Protein AF-0000000076612624 (afdb_homodimer)

Structure (mmCIF, N/CA/C/O backbone):
data_AF-0000000076612624-model_v1
#
loop_
_entity.id
_entity.type
_entity.pdbx_description
1 polymer 'VOC domain-containing protein'
#
loop_
_atom_site.group_PDB
_atom_site.id
_atom_site.type_symbol
_atom_site.label_atom_id
_atom_site.label_alt_id
_atom_site.label_comp_id
_atom_site.label_asym_id
_atom_site.label_entity_id
_atom_site.label_seq_id
_atom_site.pdbx_PDB_ins_code
_atom_site.Cartn_x
_atom_site.Cartn_y
_atom_site.Cartn_z
_atom_site.occupancy
_atom_site.B_iso_or_equiv
_atom_site.auth_seq_id
_atom_site.auth_comp_id
_atom_site.auth_asym_id
_atom_site.auth_atom_id
_atom_site.pdbx_PDB_model_num
ATOM 1 N N . MET A 1 1 ? 6.816 7.23 12.359 1 92.31 1 MET A N 1
ATOM 2 C CA . MET A 1 1 ? 5.875 7.27 11.25 1 92.31 1 MET A CA 1
ATOM 3 C C . MET A 1 1 ? 5.328 5.875 10.945 1 92.31 1 MET A C 1
ATOM 5 O O . MET A 1 1 ? 6.078 4.898 10.922 1 92.31 1 MET A O 1
ATOM 9 N N . PHE A 1 2 ? 3.953 5.801 10.781 1 93.12 2 PHE A N 1
ATOM 10 C CA . PHE A 1 2 ? 3.312 4.535 10.445 1 93.12 2 PHE A CA 1
ATOM 11 C C . PHE A 1 2 ? 2.582 4.641 9.109 1 93.12 2 PHE A C 1
ATOM 13 O O . PHE A 1 2 ? 1.95 5.66 8.82 1 93.12 2 PHE A O 1
ATOM 20 N N . VAL A 1 3 ? 2.711 3.58 8.32 1 97.06 3 VAL A N 1
ATOM 21 C CA . VAL A 1 3 ? 2.059 3.559 7.012 1 97.06 3 VAL A CA 1
ATOM 22 C C . VAL A 1 3 ? 0.913 2.549 7.023 1 97.06 3 VAL A C 1
ATOM 24 O O . VAL A 1 3 ? 1.084 1.411 7.469 1 97.06 3 VAL A O 1
ATOM 27 N N . ARG A 1 4 ? -0.26 2.973 6.645 1 96.75 4 ARG A N 1
ATOM 28 C CA . ARG A 1 4 ? -1.389 2.088 6.371 1 96.75 4 ARG A CA 1
ATOM 29 C C . ARG A 1 4 ? -1.812 2.176 4.91 1 96.75 4 ARG A C 1
ATOM 31 O O . ARG A 1 4 ? -1.494 3.148 4.223 1 96.75 4 ARG A O 1
ATOM 38 N N . ILE A 1 5 ? -2.463 1.146 4.473 1 96.38 5 ILE A N 1
ATOM 39 C CA . ILE A 1 5 ? -2.951 1.111 3.096 1 96.38 5 ILE A CA 1
ATOM 40 C C . ILE A 1 5 ? -4.477 1.191 3.086 1 96.38 5 ILE A C 1
ATOM 42 O O . ILE A 1 5 ? -5.148 0.367 3.707 1 96.38 5 ILE A O 1
ATOM 46 N N . LEU A 1 6 ? -4.992 2.156 2.434 1 92.94 6 LEU A N 1
ATOM 47 C CA . LEU A 1 6 ? -6.434 2.34 2.34 1 92.94 6 LEU A CA 1
ATOM 48 C C . LEU A 1 6 ? -6.953 1.884 0.979 1 92.94 6 LEU A C 1
ATOM 50 O O . LEU A 1 6 ? -6.441 2.311 -0.059 1 92.94 6 LEU A O 1
ATOM 54 N N . LEU A 1 7 ? -7.898 1.018 1.033 1 92 7 LEU A N 1
ATOM 55 C CA . LEU A 1 7 ? -8.602 0.56 -0.16 1 92 7 LEU A CA 1
ATOM 56 C C . LEU A 1 7 ? -10.094 0.875 -0.066 1 92 7 LEU A C 1
ATOM 58 O O . LEU A 1 7 ? -10.766 0.454 0.88 1 92 7 LEU A O 1
ATOM 62 N N . PHE A 1 8 ? -10.539 1.572 -1.047 1 87.19 8 PHE A N 1
ATOM 63 C CA . PHE A 1 8 ? -11.977 1.761 -1.174 1 87.19 8 PHE A CA 1
ATOM 64 C C . PHE A 1 8 ? -12.586 0.695 -2.078 1 87.19 8 PHE A C 1
ATOM 66 O O . PHE A 1 8 ? -12 0.327 -3.098 1 87.19 8 PHE A O 1
ATOM 73 N N . THR A 1 9 ? -13.68 0.233 -1.708 1 87.25 9 THR A N 1
ATOM 74 C CA . THR A 1 9 ? -14.359 -0.808 -2.473 1 87.25 9 THR A CA 1
ATOM 75 C C . THR A 1 9 ? -15.875 -0.651 -2.379 1 87.25 9 THR A C 1
ATOM 77 O O . THR A 1 9 ? -16.391 -0.159 -1.372 1 87.25 9 THR A O 1
ATOM 80 N N . PRO A 1 10 ? -16.578 -1.04 -3.412 1 83.5 10 PRO A N 1
ATOM 81 C CA . PRO A 1 10 ? -18.031 -1.025 -3.309 1 83.5 10 PRO A CA 1
ATOM 82 C C . PRO A 1 10 ? -18.578 -2.129 -2.402 1 83.5 10 PRO A C 1
ATOM 84 O O . PRO A 1 10 ? -19.703 -2.043 -1.923 1 83.5 10 PRO A O 1
ATOM 87 N N . ASN A 1 11 ? -17.828 -3.191 -2.193 1 85.31 11 ASN A N 1
ATOM 88 C CA . ASN A 1 11 ? -18.266 -4.332 -1.396 1 85.31 11 ASN A CA 1
ATOM 89 C C . ASN A 1 11 ? -17.172 -4.805 -0.446 1 85.31 11 ASN A C 1
ATOM 91 O O . ASN A 1 11 ? -16.328 -5.609 -0.827 1 85.31 11 ASN A O 1
ATOM 95 N N . VAL A 1 12 ? -17.281 -4.41 0.784 1 90.25 12 VAL A N 1
ATOM 96 C CA . VAL A 1 12 ? -16.234 -4.641 1.773 1 90.25 12 VAL A CA 1
ATOM 97 C C . VAL A 1 12 ? -16.109 -6.137 2.049 1 90.25 12 VAL A C 1
ATOM 99 O O . VAL A 1 12 ? -14.992 -6.668 2.133 1 90.25 12 VAL A O 1
ATOM 102 N N . MET A 1 13 ? -17.188 -6.812 2.107 1 89.12 13 MET A N 1
ATOM 103 C CA . MET A 1 13 ? -17.172 -8.219 2.49 1 89.12 13 MET A CA 1
ATOM 104 C C . MET A 1 13 ? -16.531 -9.07 1.402 1 89.12 13 MET A C 1
ATOM 106 O O . MET A 1 13 ? -15.789 -10.008 1.701 1 89.12 13 MET A O 1
ATOM 110 N N . LYS A 1 14 ? -16.844 -8.789 0.194 1 86.62 14 LYS A N 1
ATOM 111 C CA . LYS A 1 14 ? -16.219 -9.5 -0.909 1 86.62 14 LYS A CA 1
ATOM 112 C C . LYS A 1 14 ? -14.703 -9.289 -0.906 1 86.62 14 LYS A C 1
ATOM 114 O O . LYS A 1 14 ? -13.938 -10.242 -1.062 1 86.62 14 LYS A O 1
ATOM 119 N N . SER A 1 15 ? -14.344 -8.07 -0.763 1 90 15 SER A N 1
ATOM 120 C CA . SER A 1 15 ? -12.922 -7.762 -0.695 1 90 15 SER A CA 1
ATOM 121 C C . SER A 1 15 ? -12.258 -8.453 0.493 1 90 15 SER A C 1
ATOM 123 O O . SER A 1 15 ? -11.148 -8.977 0.376 1 90 15 SER A O 1
ATOM 125 N N . LEU A 1 16 ? -12.977 -8.398 1.569 1 93.69 16 LEU A N 1
ATOM 126 C CA . LEU A 1 16 ? -12.438 -9.047 2.762 1 93.69 16 LEU A CA 1
ATOM 127 C C . LEU A 1 16 ? -12.148 -10.523 2.494 1 93.69 16 LEU A C 1
ATOM 129 O O . LEU A 1 16 ? -11.125 -11.047 2.934 1 93.69 16 LEU A O 1
ATOM 133 N N . GLY A 1 17 ? -13.008 -11.234 1.847 1 93.19 17 GLY A N 1
ATOM 134 C CA . GLY A 1 17 ? -12.797 -12.625 1.491 1 93.19 17 GLY A CA 1
ATOM 135 C C . GLY A 1 17 ? -11.531 -12.844 0.688 1 93.19 17 GLY A C 1
ATOM 136 O O . GLY A 1 17 ? -10.773 -13.781 0.957 1 93.19 17 GLY A O 1
ATOM 137 N N . LEU A 1 18 ? -11.305 -12.008 -0.254 1 94.44 18 LEU A N 1
ATOM 138 C CA . LEU A 1 18 ? -10.086 -12.102 -1.055 1 94.44 18 LEU A CA 1
ATOM 139 C C . LEU A 1 18 ? -8.852 -11.984 -0.175 1 94.44 18 LEU A C 1
ATOM 141 O O . LEU A 1 18 ? -7.934 -12.805 -0.274 1 94.44 18 LEU A O 1
ATOM 145 N N . TYR A 1 19 ? -8.836 -11.07 0.689 1 96.5 19 TYR A N 1
ATOM 146 C CA . TYR A 1 19 ? -7.633 -10.758 1.46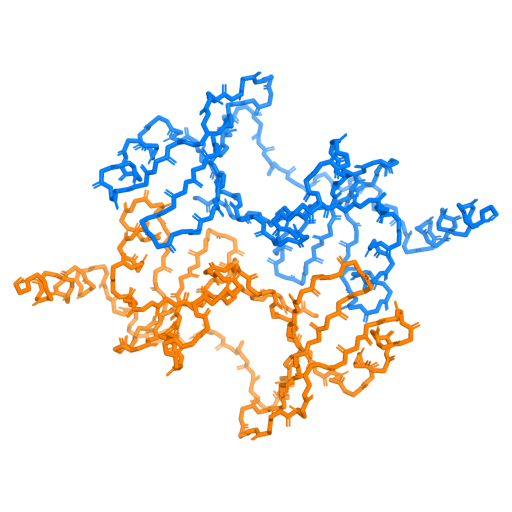 1 96.5 19 TYR A CA 1
ATOM 147 C C . TYR A 1 19 ? -7.438 -11.766 2.59 1 96.5 19 TYR A C 1
ATOM 149 O O . TYR A 1 19 ? -6.305 -12.047 2.988 1 96.5 19 TYR A O 1
ATOM 157 N N . THR A 1 20 ? -8.516 -12.328 3.1 1 95.94 20 THR A N 1
ATOM 158 C CA . THR A 1 20 ? -8.375 -13.266 4.215 1 95.94 20 THR A CA 1
ATOM 159 C C . THR A 1 20 ? -8.336 -14.703 3.709 1 95.94 20 THR A C 1
ATOM 161 O O . THR A 1 20 ? -7.324 -15.391 3.857 1 95.94 20 THR A O 1
ATOM 164 N N . GLU A 1 21 ? -9.312 -15.148 2.973 1 94.75 21 GLU A N 1
ATOM 165 C CA . GLU A 1 21 ? -9.414 -16.547 2.553 1 94.75 21 GLU A CA 1
ATOM 166 C C . GLU A 1 21 ? -8.414 -16.859 1.442 1 94.75 21 GLU A C 1
ATOM 168 O O . GLU A 1 21 ? -7.785 -17.922 1.451 1 94.75 21 GLU A O 1
ATOM 173 N N . ALA A 1 22 ? -8.289 -15.969 0.512 1 95.38 22 ALA A N 1
ATOM 174 C CA . ALA A 1 22 ? -7.422 -16.25 -0.629 1 95.38 22 ALA A CA 1
ATOM 175 C C . ALA A 1 22 ? -5.969 -15.898 -0.319 1 95.38 22 ALA A C 1
ATOM 177 O O . ALA A 1 22 ? -5.059 -16.688 -0.587 1 95.38 22 ALA A O 1
ATOM 178 N N . LEU A 1 23 ? -5.746 -14.781 0.29 1 96.62 23 LEU A N 1
ATOM 179 C CA . LEU A 1 23 ? -4.387 -14.289 0.473 1 96.62 23 LEU A CA 1
ATOM 180 C C . LEU A 1 23 ? -3.877 -14.609 1.874 1 96.62 23 LEU A C 1
ATOM 182 O O . LEU A 1 23 ? -2.678 -14.508 2.143 1 96.62 23 LEU A O 1
ATOM 186 N N . GLY A 1 24 ? -4.75 -14.891 2.773 1 95.62 24 GLY A N 1
ATOM 187 C CA . GLY A 1 24 ? -4.336 -15.43 4.059 1 95.62 24 GLY A CA 1
ATOM 188 C C . GLY A 1 24 ? -4.02 -14.359 5.082 1 95.62 24 GLY A C 1
ATOM 189 O O . GLY A 1 24 ? -3.309 -14.609 6.059 1 95.62 24 GLY A O 1
ATOM 190 N N . LEU A 1 25 ? -4.457 -13.141 4.895 1 96.62 25 LEU A N 1
ATOM 191 C CA . LEU A 1 25 ? -4.262 -12.094 5.891 1 96.62 25 LEU A CA 1
ATOM 192 C C . LEU A 1 25 ? -5.227 -12.273 7.059 1 96.62 25 LEU A C 1
ATOM 194 O O . LEU A 1 25 ? -6.246 -12.953 6.934 1 96.62 25 LEU A O 1
ATOM 198 N N . ARG A 1 26 ? -4.84 -11.641 8.156 1 96.44 26 ARG A N 1
ATOM 199 C CA . ARG A 1 26 ? -5.656 -11.734 9.359 1 96.44 26 ARG A CA 1
ATOM 200 C C . ARG A 1 26 ? -6.562 -10.516 9.508 1 96.44 26 ARG A C 1
ATOM 202 O O . ARG A 1 26 ? -6.094 -9.383 9.469 1 96.44 26 ARG A O 1
ATOM 209 N N . CYS A 1 27 ? -7.84 -10.719 9.688 1 95.81 27 CYS A N 1
ATOM 210 C CA . CYS A 1 27 ? -8.766 -9.625 9.969 1 95.81 27 CYS A CA 1
ATOM 211 C C . CYS A 1 27 ? -8.695 -9.211 11.43 1 95.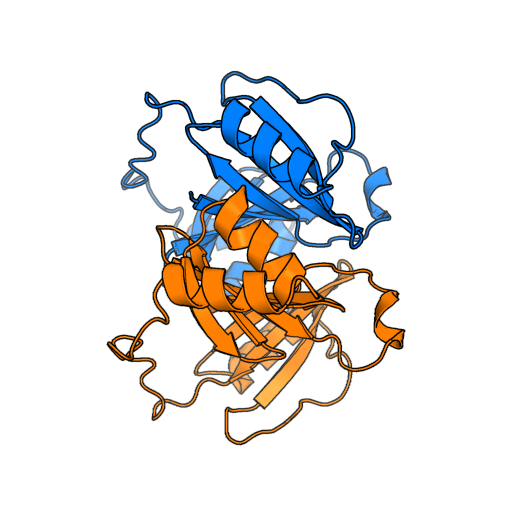81 27 CYS A C 1
ATOM 213 O O . CYS A 1 27 ? -8.898 -10.039 12.32 1 95.81 27 CYS A O 1
ATOM 215 N N . VAL A 1 28 ? -8.469 -7.953 11.703 1 94.44 28 VAL A N 1
ATOM 216 C CA . VAL A 1 28 ? -8.281 -7.52 13.078 1 94.44 28 VAL A CA 1
ATOM 217 C C . VAL A 1 28 ? -9.414 -6.586 13.492 1 94.44 28 VAL A C 1
ATOM 219 O O . VAL A 1 28 ? -9.602 -6.32 14.68 1 94.44 28 VAL A O 1
ATOM 222 N N . ASN A 1 29 ? -10.133 -6.008 12.586 1 92.81 29 ASN A N 1
ATOM 223 C CA . ASN A 1 29 ? -11.305 -5.172 12.805 1 92.81 29 ASN A CA 1
ATOM 224 C C . ASN A 1 29 ? -12.336 -5.348 11.695 1 92.81 29 ASN A C 1
ATOM 226 O O . ASN A 1 29 ? -11.977 -5.523 10.531 1 92.81 29 ASN A O 1
ATOM 230 N N . LEU A 1 30 ? -13.586 -5.375 12.102 1 92.69 30 LEU A N 1
ATOM 231 C CA . LEU A 1 30 ? -14.617 -5.602 11.094 1 92.69 30 LEU A CA 1
ATOM 232 C C . LEU A 1 30 ? -15.922 -4.914 11.492 1 92.69 30 LEU A C 1
ATOM 234 O O . LEU A 1 30 ? -16.344 -5.004 12.641 1 92.69 30 LEU A O 1
ATOM 238 N N . SER A 1 31 ? -16.391 -4.164 10.578 1 88.12 31 SER A N 1
ATOM 239 C CA . SER A 1 31 ? -17.766 -3.652 10.594 1 88.12 31 SER A CA 1
ATOM 240 C C . SER A 1 31 ? -18.422 -3.793 9.227 1 88.12 31 SER A C 1
ATOM 242 O O . SER A 1 31 ? -17.844 -4.379 8.312 1 88.12 31 SER A O 1
ATOM 244 N N . GLU A 1 32 ? -19.641 -3.357 9.086 1 84.12 32 GLU A N 1
ATOM 245 C CA . GLU A 1 32 ? -20.375 -3.502 7.836 1 84.12 32 GLU A CA 1
ATOM 246 C C . GLU A 1 32 ? -19.656 -2.797 6.688 1 84.12 32 GLU A C 1
ATOM 248 O O . GLU A 1 32 ? -19.594 -3.316 5.57 1 84.12 32 GLU A O 1
ATOM 253 N N . ASN A 1 33 ? -19.125 -1.69 6.914 1 87.38 33 ASN A N 1
ATOM 254 C CA . ASN A 1 33 ? -18.594 -0.863 5.84 1 87.38 33 ASN A CA 1
ATOM 255 C C . ASN A 1 33 ? -17.094 -0.609 6.023 1 87.38 33 ASN A C 1
ATOM 257 O O . ASN A 1 33 ? -16.547 0.314 5.426 1 87.38 33 ASN A O 1
ATOM 261 N N . TYR A 1 34 ? -16.516 -1.506 6.824 1 91.25 34 TYR A N 1
ATOM 262 C CA . TYR A 1 34 ? -15.125 -1.269 7.188 1 91.25 34 TYR A CA 1
ATOM 263 C C . TYR A 1 34 ? -14.453 -2.557 7.652 1 91.25 34 TYR A C 1
ATOM 265 O O . TYR A 1 34 ? -15.055 -3.344 8.391 1 91.25 34 TYR A O 1
ATOM 273 N N . ALA A 1 35 ? -13.273 -2.836 7.254 1 95.69 35 ALA A N 1
ATOM 274 C CA . ALA A 1 35 ? -12.461 -3.945 7.746 1 95.69 35 ALA A CA 1
ATOM 275 C C . ALA A 1 35 ? -10.977 -3.576 7.754 1 95.69 35 ALA A C 1
ATOM 277 O O . ALA A 1 35 ? -10.531 -2.758 6.949 1 95.69 35 ALA A O 1
ATOM 278 N N . GLU A 1 36 ? -10.281 -4.125 8.688 1 96.06 36 GLU A N 1
ATOM 279 C CA . GLU A 1 36 ? -8.82 -4.047 8.727 1 96.06 36 GLU A CA 1
ATOM 280 C C . GLU A 1 36 ? -8.195 -5.441 8.703 1 96.06 36 GLU A C 1
ATOM 282 O O . GLU A 1 36 ? -8.555 -6.301 9.508 1 96.06 36 GLU A O 1
ATOM 287 N N . VAL A 1 37 ? -7.277 -5.602 7.785 1 97.25 37 VAL A N 1
ATOM 288 C CA . VAL A 1 37 ? -6.551 -6.863 7.719 1 97.25 37 VAL A CA 1
ATOM 289 C C . VAL A 1 37 ? -5.055 -6.605 7.859 1 97.25 37 VAL A C 1
ATOM 291 O O . VAL A 1 37 ? -4.562 -5.539 7.484 1 97.25 37 VAL A O 1
ATOM 294 N N . GLN A 1 38 ? -4.348 -7.59 8.383 1 97 38 GLN A N 1
ATOM 295 C CA . GLN A 1 38 ? -2.914 -7.457 8.617 1 97 38 GLN A CA 1
ATOM 296 C C . GLN A 1 38 ? -2.154 -8.68 8.117 1 97 38 GLN A C 1
ATOM 298 O O . GLN A 1 38 ? -2.658 -9.805 8.188 1 97 38 GLN A O 1
ATOM 303 N N . ASP A 1 39 ? -0.955 -8.352 7.59 1 96.31 39 ASP A N 1
ATOM 304 C CA . ASP A 1 39 ? -0.076 -9.469 7.262 1 96.31 39 ASP A CA 1
ATOM 305 C C . ASP A 1 39 ? 0.71 -9.93 8.492 1 96.31 39 ASP A C 1
ATOM 307 O O . ASP A 1 39 ? 0.426 -9.5 9.609 1 96.31 39 ASP A O 1
ATOM 311 N N . THR A 1 40 ? 1.657 -10.859 8.305 1 91 40 THR A N 1
ATOM 312 C CA . THR A 1 40 ? 2.432 -11.469 9.383 1 91 40 THR A CA 1
ATOM 313 C C . THR A 1 40 ? 3.289 -10.422 10.086 1 91 40 THR A C 1
ATOM 315 O O . THR A 1 40 ? 3.539 -10.523 11.289 1 91 40 THR A O 1
ATOM 318 N N . ASN A 1 41 ? 3.66 -9.312 9.43 1 89.94 41 ASN A N 1
ATOM 319 C CA . ASN A 1 41 ? 4.551 -8.305 9.984 1 89.94 41 ASN A CA 1
ATOM 320 C C . ASN A 1 41 ? 3.779 -7.082 10.484 1 89.94 41 ASN A C 1
ATOM 322 O O . ASN A 1 41 ? 4.375 -6.07 10.852 1 89.94 41 ASN A O 1
ATOM 326 N N . GLY A 1 42 ? 2.537 -7.102 10.359 1 92.88 42 GLY A N 1
ATOM 327 C CA . GLY A 1 42 ? 1.729 -6.027 10.914 1 92.88 42 GLY A CA 1
ATOM 328 C C . GLY A 1 42 ? 1.364 -4.965 9.891 1 92.88 42 GLY A C 1
ATOM 329 O O . GLY A 1 42 ? 0.783 -3.936 10.242 1 92.88 42 GLY A O 1
ATOM 330 N N . THR A 1 43 ? 1.793 -5.137 8.656 1 95.62 43 THR A N 1
ATOM 331 C CA . THR A 1 43 ? 1.303 -4.242 7.613 1 95.62 43 THR A CA 1
ATOM 332 C C . THR A 1 43 ? -0.222 -4.27 7.555 1 95.62 43 THR A C 1
ATOM 334 O O . THR A 1 43 ? -0.826 -5.34 7.457 1 95.62 43 THR A O 1
ATOM 337 N N . THR A 1 44 ? -0.854 -3.1 7.598 1 97.06 44 THR A N 1
ATOM 338 C CA . THR A 1 44 ? -2.305 -3.018 7.738 1 97.06 44 THR A CA 1
ATOM 339 C C . THR A 1 44 ? -2.941 -2.471 6.461 1 97.06 44 THR A C 1
ATOM 341 O O . THR A 1 44 ? -2.531 -1.424 5.957 1 97.06 44 THR A O 1
ATOM 344 N N . ILE A 1 45 ? -3.889 -3.178 5.992 1 96.94 45 ILE A N 1
ATOM 345 C CA . ILE A 1 45 ? -4.754 -2.736 4.902 1 96.94 45 ILE A CA 1
ATOM 346 C C . ILE A 1 45 ? -6.145 -2.418 5.445 1 96.94 45 ILE A C 1
ATOM 348 O O . ILE A 1 45 ? -6.77 -3.256 6.102 1 96.94 45 ILE A O 1
ATOM 352 N N . ILE A 1 46 ? -6.582 -1.246 5.223 1 94.81 46 ILE A N 1
ATOM 353 C CA . ILE A 1 46 ? -7.934 -0.805 5.551 1 94.81 46 ILE A CA 1
ATOM 354 C C . ILE A 1 46 ? -8.836 -0.944 4.324 1 94.81 46 ILE A C 1
ATOM 356 O O . ILE A 1 46 ? -8.523 -0.417 3.256 1 94.81 46 ILE A O 1
ATOM 360 N N . ILE A 1 47 ? -9.859 -1.655 4.48 1 93.38 47 ILE A N 1
ATOM 361 C CA . ILE A 1 47 ? -10.883 -1.831 3.451 1 93.38 47 ILE A CA 1
ATOM 362 C C . ILE A 1 47 ? -12.141 -1.066 3.838 1 93.38 47 ILE A C 1
ATOM 364 O O . ILE A 1 47 ? -12.781 -1.377 4.848 1 93.38 47 ILE A O 1
ATOM 368 N N . SER A 1 48 ? -12.469 -0.079 3.035 1 90.69 48 SER A N 1
ATOM 369 C CA . SER A 1 48 ? -13.594 0.788 3.375 1 90.69 48 SER A CA 1
ATOM 370 C C . SER A 1 48 ? -14.555 0.924 2.203 1 90.69 48 SER A C 1
ATOM 372 O O . SER A 1 48 ? -14.141 0.934 1.044 1 90.69 48 SER A O 1
ATOM 374 N N . LYS A 1 49 ? -15.797 1.034 2.568 1 86.75 49 LYS A N 1
ATOM 375 C CA . LYS A 1 49 ? -16.797 1.288 1.534 1 86.75 49 LYS A CA 1
ATOM 376 C C . LYS A 1 49 ? -16.578 2.645 0.873 1 86.75 49 LYS A C 1
ATOM 378 O O . LYS A 1 49 ? -16.344 3.643 1.557 1 86.75 49 LYS A O 1
ATOM 383 N N . ALA A 1 50 ? -16.578 2.598 -0.408 1 79.44 50 ALA A N 1
ATOM 384 C CA . ALA A 1 50 ? -16.422 3.842 -1.156 1 79.44 50 ALA A CA 1
ATOM 385 C C . ALA A 1 50 ? -17.578 4.797 -0.896 1 79.44 50 ALA A C 1
ATOM 387 O O . ALA A 1 50 ? -18.734 4.371 -0.812 1 79.44 50 ALA A O 1
ATOM 388 N N . PRO A 1 51 ? -17.344 6.086 -0.388 1 64.62 51 PRO A N 1
ATOM 389 C CA . PRO A 1 51 ? -18.469 6.977 -0.1 1 64.62 51 PRO A CA 1
ATOM 390 C C . PRO A 1 51 ? -19.438 7.109 -1.277 1 64.62 51 PRO A C 1
ATOM 392 O O . PRO A 1 51 ? -20.656 7.16 -1.082 1 64.62 51 PRO A O 1
ATOM 395 N N . SER A 1 52 ? -19.062 7.879 -2.416 1 57.31 52 SER A N 1
ATOM 396 C CA . SER A 1 52 ? -19.953 8.078 -3.553 1 57.31 52 SER A CA 1
ATOM 397 C C . SER A 1 52 ? -19.5 7.266 -4.762 1 57.31 52 SER A C 1
ATOM 399 O O . SER A 1 52 ? -18.328 6.938 -4.891 1 57.31 52 SER A O 1
ATOM 401 N N . LEU A 1 53 ? -20.438 6.582 -5.395 1 47.88 53 LEU A N 1
ATOM 402 C CA . LEU A 1 53 ? -20.203 5.879 -6.652 1 47.88 53 LEU A CA 1
ATOM 403 C C . LEU A 1 53 ? -19.188 6.617 -7.512 1 47.88 53 LEU A C 1
ATOM 405 O O . LEU A 1 53 ? -18.672 6.059 -8.484 1 47.88 53 LEU A O 1
ATOM 409 N N . ALA A 1 54 ? -19.047 7.754 -7.254 1 44.44 54 ALA A N 1
ATOM 410 C CA . ALA A 1 54 ? -18.203 8.539 -8.156 1 44.44 54 ALA A CA 1
ATOM 411 C C . ALA A 1 54 ? -16.75 8.055 -8.125 1 44.44 54 ALA A C 1
ATOM 413 O O . ALA A 1 54 ? -16 8.266 -9.078 1 44.44 54 ALA A O 1
ATOM 414 N N . TYR A 1 55 ? -16.297 7.699 -7.109 1 46.69 55 TYR A N 1
ATOM 415 C CA . TYR A 1 55 ? -14.867 7.422 -7.027 1 46.69 55 TYR A CA 1
ATOM 416 C C . TYR A 1 55 ? -14.492 6.227 -7.895 1 46.69 55 TYR A C 1
ATOM 418 O O . TYR A 1 55 ? -13.375 5.715 -7.809 1 46.69 55 TYR A O 1
ATOM 426 N N . THR A 1 56 ? -15.461 5.789 -8.555 1 43.09 56 THR A N 1
ATOM 427 C CA . THR A 1 56 ? -15.109 4.652 -9.398 1 43.09 56 THR A CA 1
ATOM 428 C C . THR A 1 56 ? -13.922 4.996 -10.297 1 43.09 56 THR A C 1
ATOM 430 O O . THR A 1 56 ? -13.383 4.121 -10.984 1 43.09 56 THR A O 1
ATOM 433 N N . TYR A 1 57 ? -13.766 6.355 -10.383 1 39.78 57 TYR A N 1
ATOM 434 C CA . TYR A 1 57 ? -12.898 6.578 -11.539 1 39.78 57 TYR A CA 1
ATOM 435 C C . TYR A 1 57 ? -11.461 6.195 -11.219 1 39.78 57 TYR A C 1
ATOM 437 O O . TYR A 1 57 ? -10.719 5.746 -12.102 1 39.78 57 TYR A O 1
ATOM 445 N N . THR A 1 58 ? -10.898 6.988 -10.219 1 45.94 58 THR A N 1
ATOM 446 C CA . THR A 1 58 ? -9.461 6.75 -10.188 1 45.94 58 THR A CA 1
ATOM 447 C C . THR A 1 58 ? -9.164 5.297 -9.828 1 45.94 58 THR A C 1
ATOM 449 O O . THR A 1 58 ? -8 4.918 -9.664 1 45.94 58 THR A O 1
ATOM 452 N N . GLY A 1 59 ? -10.188 4.57 -10.141 1 52.88 59 GLY A N 1
ATOM 453 C CA . GLY A 1 59 ? -10.102 3.141 -9.891 1 52.88 59 GLY A CA 1
ATOM 454 C C . GLY A 1 59 ? -9.875 2.803 -8.43 1 52.88 59 GLY A C 1
ATOM 455 O O . GLY A 1 59 ? -9.969 3.676 -7.566 1 52.88 59 GLY A O 1
ATOM 456 N N . PHE A 1 60 ? -9.906 1.723 -7.918 1 64.25 60 PHE A N 1
ATOM 457 C CA . PHE A 1 60 ? -9.766 0.976 -6.676 1 64.25 60 PHE A CA 1
ATOM 458 C C . PHE A 1 60 ? -8.289 0.822 -6.301 1 64.25 60 PHE A C 1
ATOM 460 O O . PHE A 1 60 ? -7.906 -0.164 -5.668 1 64.25 60 PHE A O 1
ATOM 467 N N . ASN A 1 61 ? -7.613 2.135 -6.57 1 78.25 61 ASN A N 1
ATOM 468 C CA . ASN A 1 61 ? -6.188 2.006 -6.281 1 78.25 61 ASN A CA 1
ATOM 469 C C . ASN A 1 61 ? -5.895 2.219 -4.797 1 78.25 61 ASN A C 1
ATOM 471 O O . ASN A 1 61 ? -6.57 3.01 -4.137 1 78.25 61 ASN A O 1
ATOM 475 N N . PRO A 1 62 ? -4.859 1.605 -4.32 1 92.12 62 PRO A N 1
ATOM 476 C CA . PRO A 1 62 ? -4.492 1.786 -2.916 1 92.12 62 PRO A CA 1
ATOM 477 C C . PRO A 1 62 ? -4.004 3.199 -2.609 1 92.12 62 PRO A C 1
ATOM 479 O O . PRO A 1 62 ? -3.312 3.811 -3.43 1 92.12 62 PRO A O 1
ATOM 482 N N . ILE A 1 63 ? -4.422 3.732 -1.53 1 91.44 63 ILE A N 1
ATOM 483 C CA . ILE A 1 63 ? -3.924 5.004 -1.018 1 91.44 63 ILE A CA 1
ATOM 484 C C . ILE A 1 63 ? -3.025 4.758 0.193 1 91.44 63 ILE A C 1
ATOM 486 O O . ILE A 1 63 ? -3.432 4.094 1.15 1 91.44 63 ILE A O 1
ATOM 490 N N . LEU A 1 64 ? -1.785 5.227 0.108 1 95.94 64 LEU A N 1
ATOM 491 C CA . LEU A 1 64 ? -0.914 5.148 1.275 1 95.94 64 LEU A CA 1
ATOM 492 C C . LEU A 1 64 ? -1.259 6.242 2.285 1 95.94 64 LEU A C 1
ATOM 494 O O . LEU A 1 64 ? -1.337 7.418 1.929 1 95.94 64 LEU A O 1
ATOM 498 N N . MET A 1 65 ? -1.543 5.812 3.447 1 96.12 65 MET A N 1
ATOM 499 C CA . MET A 1 65 ? -1.834 6.742 4.531 1 96.12 65 MET A CA 1
ATOM 500 C C . MET A 1 65 ? -0.688 6.785 5.539 1 96.12 65 MET A C 1
ATOM 502 O O . MET A 1 65 ? -0.379 5.777 6.176 1 96.12 65 MET A O 1
ATOM 506 N N . PHE A 1 66 ? -0.074 7.922 5.668 1 97.38 66 PHE A N 1
ATOM 507 C CA . PHE A 1 66 ? 1.009 8.125 6.625 1 97.38 66 PHE A CA 1
ATOM 508 C C . PHE A 1 66 ? 0.489 8.773 7.902 1 97.38 66 PHE A C 1
ATOM 510 O O . PHE A 1 66 ? -0.089 9.859 7.859 1 97.38 66 PHE A O 1
ATOM 517 N N . GLN A 1 67 ? 0.698 8.078 8.977 1 96.06 67 GLN A N 1
ATOM 518 C CA . GLN A 1 67 ? 0.219 8.562 10.273 1 96.06 67 GLN A CA 1
ATOM 519 C C . GLN A 1 67 ? 1.348 9.195 11.07 1 96.06 67 GLN A C 1
ATOM 521 O O . GLN A 1 67 ? 2.389 8.578 11.297 1 96.06 67 GLN A O 1
ATOM 526 N N . SER A 1 68 ? 1.045 10.422 11.531 1 94.44 68 SER A N 1
ATOM 527 C CA . SER A 1 68 ? 2.125 11.148 12.188 1 94.44 68 SER A CA 1
ATOM 528 C C . SER A 1 68 ? 1.631 11.852 13.453 1 94.44 68 SER A C 1
ATOM 530 O O . SER A 1 68 ? 0.534 12.414 13.469 1 94.44 68 SER A O 1
ATOM 532 N N . LYS A 1 69 ? 2.488 11.891 14.477 1 93.31 69 LYS A N 1
ATOM 533 C CA . LYS A 1 69 ? 2.246 12.695 15.672 1 93.31 69 LYS A CA 1
ATOM 534 C C . LYS A 1 69 ? 2.605 14.156 15.422 1 93.31 69 LYS A C 1
ATOM 536 O O . LYS A 1 69 ? 2.203 15.039 16.188 1 93.31 69 LYS A O 1
ATOM 541 N N . ASN A 1 70 ? 3.404 14.469 14.422 1 93.88 70 ASN A N 1
ATOM 542 C CA . ASN A 1 70 ? 3.844 15.797 14.031 1 93.88 70 ASN A CA 1
ATOM 543 C C . ASN A 1 70 ? 3.23 16.219 12.695 1 93.88 70 ASN A C 1
ATOM 545 O O . ASN A 1 70 ? 3.941 16.672 11.797 1 93.88 70 ASN A O 1
ATOM 549 N N . PHE A 1 71 ? 1.935 16.188 12.68 1 94.81 71 PHE A N 1
ATOM 550 C CA . PHE A 1 71 ? 1.144 16.359 11.469 1 94.81 71 PHE A CA 1
ATOM 551 C C . PHE A 1 71 ? 1.515 17.641 10.742 1 94.81 71 PHE A C 1
ATOM 553 O O . PHE A 1 71 ? 1.871 17.625 9.562 1 94.81 71 PHE A O 1
ATOM 560 N N . GLU A 1 72 ? 1.502 18.781 11.422 1 95 72 GLU A N 1
ATOM 561 C CA . GLU A 1 72 ? 1.726 20.078 10.797 1 95 72 GLU A CA 1
ATOM 562 C C . GLU A 1 72 ? 3.135 20.172 10.219 1 95 72 GLU A C 1
ATOM 564 O O . GLU A 1 72 ? 3.322 20.672 9.102 1 95 72 GLU A O 1
ATOM 569 N N . GLU A 1 73 ? 4.07 19.75 10.93 1 97 73 GLU A N 1
ATOM 570 C CA . GLU A 1 73 ? 5.457 19.781 10.484 1 97 73 GLU A CA 1
ATOM 571 C C . GLU A 1 73 ? 5.668 18.906 9.25 1 97 73 GLU A C 1
ATOM 573 O O . GLU A 1 73 ? 6.344 19.312 8.305 1 97 73 GLU A O 1
ATOM 578 N N . VAL A 1 74 ? 5.125 17.719 9.305 1 97.19 74 VAL A N 1
ATOM 579 C CA . VAL A 1 74 ? 5.281 16.797 8.18 1 97.19 74 VAL A CA 1
ATOM 580 C C . VAL A 1 74 ? 4.574 17.359 6.949 1 97.19 74 VAL A C 1
ATOM 582 O O . VAL A 1 74 ? 5.098 17.281 5.836 1 97.19 74 VAL A O 1
ATOM 585 N N . LEU A 1 75 ? 3.383 17.875 7.145 1 96.38 75 LEU A N 1
ATOM 586 C CA . LEU A 1 75 ? 2.645 18.484 6.043 1 96.38 75 LEU A CA 1
ATOM 587 C C . LEU A 1 75 ? 3.469 19.578 5.371 1 96.38 75 LEU A C 1
ATOM 589 O O . LEU A 1 75 ? 3.551 19.625 4.141 1 96.38 75 LEU A O 1
ATOM 593 N N . ASP A 1 76 ? 4.094 20.391 6.191 1 97.19 76 ASP A N 1
ATOM 594 C CA . ASP A 1 76 ? 4.953 21.453 5.672 1 97.19 76 ASP A CA 1
ATOM 595 C C . ASP A 1 76 ? 6.109 20.875 4.855 1 97.19 76 ASP A C 1
ATOM 597 O O . ASP A 1 76 ? 6.406 21.359 3.764 1 97.19 76 ASP A O 1
ATOM 601 N N . ARG A 1 77 ? 6.746 19.875 5.355 1 97.25 77 ARG A N 1
ATOM 602 C CA . ARG A 1 77 ? 7.883 19.25 4.68 1 97.25 77 ARG A CA 1
ATOM 603 C C . ARG A 1 77 ? 7.465 18.641 3.348 1 97.25 77 ARG A C 1
ATOM 605 O O . ARG A 1 77 ? 8.156 18.797 2.342 1 97.25 77 ARG A O 1
ATOM 612 N N . VAL A 1 78 ? 6.34 17.938 3.373 1 96.69 78 VAL A N 1
ATOM 613 C CA . VAL A 1 78 ? 5.91 17.266 2.146 1 96.69 78 VAL A CA 1
ATOM 614 C C . VAL A 1 78 ? 5.547 18.312 1.092 1 96.69 78 VAL A C 1
ATOM 616 O O . VAL A 1 78 ? 5.773 18.094 -0.102 1 96.69 78 VAL A O 1
ATOM 619 N N . GLN A 1 79 ? 4.969 19.359 1.51 1 96.38 79 GLN A N 1
ATOM 620 C CA . GLN A 1 79 ? 4.621 20.422 0.571 1 96.38 79 GLN A CA 1
ATOM 621 C C . GLN A 1 79 ? 5.875 21.094 0.005 1 96.38 79 GLN A C 1
ATOM 623 O O . GLN A 1 79 ? 5.898 21.484 -1.162 1 96.38 79 GLN A O 1
ATOM 628 N N . LYS A 1 80 ? 6.926 21.25 0.791 1 95.88 80 LYS A N 1
ATOM 629 C CA . LYS A 1 80 ? 8.203 21.781 0.322 1 95.88 80 LYS A CA 1
ATOM 630 C C . LYS A 1 80 ? 8.82 20.875 -0.731 1 95.88 80 LYS A C 1
ATOM 632 O O . LYS A 1 80 ? 9.586 21.328 -1.585 1 95.88 80 LYS A O 1
ATOM 637 N N . TYR A 1 81 ? 8.43 19.562 -0.671 1 93.62 81 TYR A N 1
ATOM 638 C CA . TYR A 1 81 ? 8.906 18.609 -1.663 1 93.62 81 TYR A CA 1
ATOM 639 C C . TYR A 1 81 ? 8.016 18.609 -2.9 1 93.62 81 TYR A C 1
ATOM 641 O O . TYR A 1 81 ? 8.164 17.75 -3.781 1 93.62 81 TYR A O 1
ATOM 649 N N . GLY A 1 82 ? 7.055 19.5 -2.914 1 94.56 82 GLY A N 1
ATOM 650 C CA . GLY A 1 82 ? 6.277 19.719 -4.125 1 94.56 82 GLY A CA 1
ATOM 651 C C . GLY A 1 82 ? 4.926 19.031 -4.098 1 94.56 82 GLY A C 1
ATOM 652 O O . GLY A 1 82 ? 4.199 19.031 -5.094 1 94.56 82 GLY A O 1
ATOM 653 N N . CYS A 1 83 ? 4.562 18.453 -3.021 1 94.94 83 CYS A N 1
ATOM 654 C CA . CYS A 1 83 ? 3.248 17.828 -2.914 1 94.94 83 CYS A CA 1
ATOM 655 C C . CYS A 1 83 ? 2.166 18.875 -2.682 1 94.94 83 CYS A C 1
ATOM 657 O O . CYS A 1 83 ? 2.389 19.859 -1.97 1 94.94 83 CYS A O 1
ATOM 659 N N . GLN A 1 84 ? 1.02 18.625 -3.285 1 95 84 GLN A N 1
ATOM 660 C CA . GLN A 1 84 ? -0.084 19.562 -3.168 1 95 84 GLN A CA 1
ATOM 661 C C . GLN A 1 84 ? -1.284 18.938 -2.473 1 95 84 GLN A C 1
ATOM 663 O O . GLN A 1 84 ? -1.637 17.781 -2.758 1 95 84 GLN A O 1
ATOM 668 N N . THR A 1 85 ? -1.887 19.641 -1.586 1 93.12 85 THR A N 1
ATOM 669 C CA . THR A 1 85 ? -3.105 19.172 -0.939 1 93.12 85 THR A CA 1
ATOM 670 C C . THR A 1 85 ? -4.258 19.109 -1.936 1 93.12 85 THR A C 1
ATOM 672 O O . THR A 1 85 ? -4.41 20 -2.771 1 93.12 85 THR A O 1
ATOM 675 N N . GLU A 1 86 ? -4.898 17.969 -1.864 1 89.81 86 GLU A N 1
ATOM 676 C CA . GLU A 1 86 ? -6.09 17.812 -2.693 1 89.81 86 GLU A CA 1
ATOM 677 C C . GLU A 1 86 ? -7.355 18.156 -1.913 1 89.81 86 GLU A C 1
ATOM 679 O O . GLU A 1 86 ? -8.039 17.25 -1.403 1 89.81 86 GLU A O 1
ATOM 684 N N . GLY A 1 87 ? -7.691 19.406 -1.758 1 82.38 87 GLY A N 1
ATOM 685 C CA . GLY A 1 87 ? -8.82 19.859 -0.965 1 82.38 87 GLY A CA 1
ATOM 686 C C . GLY A 1 87 ? -8.453 20.172 0.476 1 82.38 87 GLY A C 1
ATOM 687 O O . GLY A 1 87 ? -7.301 20 0.877 1 82.38 87 GLY A O 1
ATOM 688 N N . PRO A 1 88 ? -9.453 20.609 1.215 1 81.69 88 PRO A N 1
ATOM 689 C CA . PRO A 1 88 ? -9.195 20.938 2.617 1 81.69 88 PRO A CA 1
ATOM 690 C C . PRO A 1 88 ? -8.969 19.703 3.482 1 81.69 88 PRO A C 1
ATOM 692 O O . PRO A 1 88 ? -9.477 18.625 3.158 1 81.69 88 PRO A O 1
ATOM 695 N N . SER A 1 89 ? -8.141 19.906 4.484 1 84 89 SER A N 1
ATOM 696 C CA . SER A 1 89 ? -8 18.844 5.473 1 84 89 SER A CA 1
ATOM 697 C C . SER A 1 89 ? -9.32 18.578 6.184 1 84 89 SER A C 1
ATOM 699 O O . SER A 1 89 ? -10.078 19.5 6.48 1 84 89 SER A O 1
ATOM 701 N N . VAL A 1 90 ? -9.539 17.344 6.414 1 81.44 90 VAL A N 1
ATOM 702 C CA . VAL A 1 90 ? -10.727 16.938 7.16 1 81.44 90 VAL A CA 1
ATOM 703 C C . VAL A 1 90 ? -10.375 16.75 8.633 1 81.44 90 VAL A C 1
ATOM 705 O O . VAL A 1 90 ? -9.43 16.031 8.977 1 81.44 90 VAL A O 1
ATOM 708 N N . GLU A 1 91 ? -11.102 17.469 9.461 1 85.12 91 GLU A N 1
ATOM 709 C CA . GLU A 1 91 ? -10.852 17.375 10.891 1 85.12 91 GLU A CA 1
ATOM 710 C C . GLU A 1 91 ? -11.914 16.516 11.578 1 85.12 91 GLU A C 1
ATOM 712 O O . GLU A 1 91 ? -13.102 16.625 11.266 1 85.12 91 GLU A O 1
ATOM 717 N N . SER A 1 92 ? -11.367 15.555 12.312 1 79.56 92 SER A N 1
ATOM 718 C CA . SER A 1 92 ? -12.25 14.734 13.141 1 79.56 92 SER A CA 1
ATOM 719 C C . SER A 1 92 ? -11.664 14.531 14.531 1 79.56 92 SER A C 1
ATOM 721 O O . SER A 1 92 ? -10.547 14.969 14.812 1 79.56 92 SER A O 1
ATOM 723 N N . ASP A 1 93 ? -12.453 13.891 15.359 1 81.12 93 ASP A N 1
ATOM 724 C CA . ASP A 1 93 ? -11.977 13.578 16.703 1 81.12 93 ASP A CA 1
ATOM 725 C C . ASP A 1 93 ? -10.758 12.656 16.641 1 81.12 93 ASP A C 1
ATOM 727 O O . ASP A 1 93 ? -9.906 12.688 17.547 1 81.12 93 ASP A O 1
ATOM 731 N N . ALA A 1 94 ? -10.703 11.93 15.625 1 79.56 94 ALA A N 1
ATOM 732 C CA . ALA A 1 94 ? -9.609 10.977 15.477 1 79.56 94 ALA A CA 1
ATOM 733 C C . ALA A 1 94 ? -8.352 11.664 14.945 1 79.56 94 ALA A C 1
ATOM 735 O O . ALA A 1 94 ? -7.277 11.062 14.898 1 79.56 94 ALA A O 1
ATOM 736 N N . GLY A 1 95 ? -8.516 12.984 14.656 1 89 95 GLY A N 1
ATOM 737 C CA . GLY A 1 95 ? -7.379 13.727 14.141 1 89 95 GLY A CA 1
ATOM 738 C C . GLY A 1 95 ? -7.605 14.289 12.75 1 89 95 GLY A C 1
ATOM 739 O O . GLY A 1 95 ? -8.594 13.953 12.094 1 89 95 GLY A O 1
ATOM 740 N N . LYS A 1 96 ? -6.742 15.07 12.266 1 92.69 96 LYS A N 1
ATOM 741 C CA . LYS A 1 96 ? -6.801 15.695 10.953 1 92.69 96 LYS A CA 1
ATOM 742 C C . LYS A 1 96 ? -6.336 14.734 9.859 1 92.69 96 LYS A C 1
ATOM 744 O O . LYS A 1 96 ? -5.445 13.906 10.094 1 92.69 96 LYS A O 1
ATOM 749 N N . VAL A 1 97 ? -6.938 14.844 8.727 1 91.25 97 VAL A N 1
ATOM 750 C CA . VAL A 1 97 ? -6.496 14.102 7.551 1 91.25 97 VAL A CA 1
ATOM 751 C C . VAL A 1 97 ? -6.371 15.055 6.359 1 91.25 97 VAL A C 1
ATOM 753 O O . VAL A 1 97 ? -7.262 15.867 6.109 1 91.25 97 VAL A O 1
ATOM 756 N N . SER A 1 98 ? -5.277 14.992 5.695 1 93.75 98 SER A N 1
ATOM 757 C CA . SER A 1 98 ? -5.074 15.711 4.445 1 93.75 98 SER A CA 1
ATOM 758 C C . SER A 1 98 ? -4.746 14.758 3.305 1 93.75 98 SER A C 1
ATOM 760 O O . SER A 1 98 ? -3.906 13.859 3.457 1 93.75 98 SER A O 1
ATOM 762 N N . TYR A 1 99 ? -5.418 14.906 2.25 1 92.25 99 TYR A N 1
ATOM 763 C CA . TYR A 1 99 ? -5.078 14.18 1.029 1 92.25 99 TYR A CA 1
ATOM 764 C C . TYR A 1 99 ? -4.184 15.023 0.128 1 92.25 99 TYR A C 1
ATOM 766 O O . TYR A 1 99 ? -4.453 16.203 -0.09 1 92.25 99 TYR A O 1
ATOM 774 N N . LEU A 1 100 ? -3.094 14.375 -0.321 1 93 100 LEU A N 1
ATOM 775 C CA . LEU A 1 100 ? -2.096 15.094 -1.104 1 93 100 LEU A CA 1
ATOM 776 C C . LEU A 1 100 ? -1.775 14.344 -2.395 1 93 100 LEU A C 1
ATOM 778 O O . LEU A 1 100 ? -2.045 13.148 -2.508 1 93 100 LEU A O 1
ATOM 782 N N . LYS A 1 101 ? -1.234 15.055 -3.273 1 91.31 101 LYS A N 1
ATOM 783 C CA . LYS A 1 101 ? -0.709 14.516 -4.523 1 91.31 101 LYS A CA 1
ATOM 784 C C . LYS A 1 101 ? 0.757 14.898 -4.715 1 91.31 101 LYS A C 1
ATOM 786 O O . LYS A 1 101 ? 1.132 16.062 -4.535 1 91.31 101 LYS A O 1
ATOM 791 N N . SER A 1 102 ? 1.587 13.93 -4.98 1 90.06 102 SER A N 1
ATOM 792 C CA . SER A 1 102 ? 3 14.18 -5.242 1 90.06 102 SER A CA 1
ATOM 793 C C . SER A 1 102 ? 3.207 14.797 -6.621 1 90.06 102 SER A C 1
ATOM 795 O O . SER A 1 102 ? 2.295 14.797 -7.453 1 90.06 102 SER A O 1
ATOM 797 N N . PRO A 1 103 ? 4.395 15.328 -6.867 1 86.81 103 PRO A N 1
ATOM 798 C CA . PRO A 1 103 ? 4.688 15.883 -8.195 1 86.81 103 PRO A CA 1
ATOM 799 C C . PRO A 1 103 ? 4.559 14.844 -9.305 1 86.81 103 PRO A C 1
ATOM 801 O O . PRO A 1 103 ? 4.258 15.195 -10.453 1 86.81 103 PRO A O 1
ATOM 804 N N . GLU A 1 104 ? 4.699 13.602 -8.953 1 81.5 104 GLU A N 1
ATOM 805 C CA . GLU A 1 104 ? 4.621 12.523 -9.93 1 81.5 104 GLU A CA 1
ATOM 806 C C . GLU A 1 104 ? 3.186 12.023 -10.094 1 81.5 104 GLU A C 1
ATOM 808 O O . GLU A 1 104 ? 2.91 11.164 -10.93 1 81.5 104 GLU A O 1
ATOM 813 N N . GLY A 1 105 ? 2.354 12.484 -9.297 1 83.25 105 GLY A N 1
ATOM 814 C CA . GLY A 1 105 ? 0.946 12.172 -9.5 1 83.25 105 GLY A CA 1
ATOM 815 C C . GLY A 1 105 ? 0.427 11.125 -8.531 1 83.25 105 GLY A C 1
ATOM 816 O O . GLY A 1 105 ? -0.717 10.68 -8.648 1 83.25 105 GLY A O 1
ATOM 817 N N . LEU A 1 106 ? 1.207 10.758 -7.582 1 85.75 106 LEU 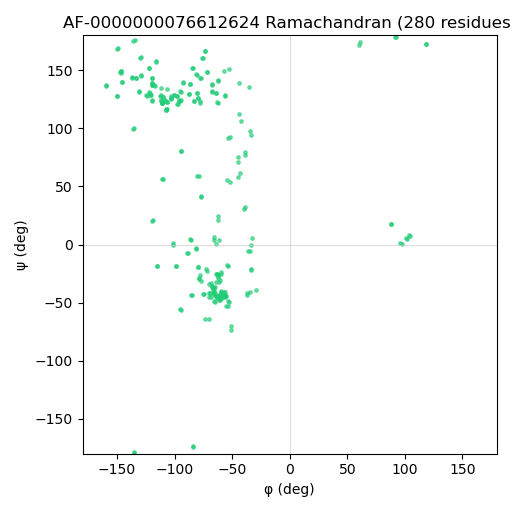A N 1
ATOM 818 C CA . LEU A 1 106 ? 0.77 9.773 -6.594 1 85.75 106 LEU A CA 1
ATOM 819 C C . LEU A 1 106 ? -0.038 10.445 -5.488 1 85.75 106 LEU A C 1
ATOM 821 O O . LEU A 1 106 ? 0.426 11.406 -4.867 1 85.75 106 LEU A O 1
ATOM 825 N N . SER A 1 107 ? -1.25 9.93 -5.34 1 89.06 107 SER A N 1
ATOM 826 C CA . SER A 1 107 ? -2.07 10.422 -4.234 1 89.06 107 SER A CA 1
ATOM 827 C C . SER A 1 107 ? -1.788 9.641 -2.955 1 89.06 107 SER A C 1
ATOM 829 O O . SER A 1 107 ? -1.641 8.414 -2.986 1 89.06 107 SER A O 1
ATOM 831 N N . PHE A 1 108 ? -1.712 10.383 -1.88 1 93 108 PHE A N 1
ATOM 832 C CA . PHE A 1 108 ? -1.544 9.766 -0.57 1 93 108 PHE A CA 1
ATOM 833 C C . PHE A 1 108 ? -2.207 10.609 0.514 1 93 108 PHE A C 1
ATOM 835 O O . PHE A 1 108 ? -2.67 11.719 0.249 1 93 108 PHE A O 1
ATOM 842 N N . ALA A 1 109 ? -2.32 10.055 1.695 1 94.56 109 ALA A N 1
ATOM 843 C CA . ALA A 1 109 ? -2.961 10.742 2.814 1 94.56 109 ALA A CA 1
ATOM 844 C C . ALA A 1 109 ? -1.99 10.914 3.98 1 94.56 109 ALA A C 1
ATOM 846 O O . ALA A 1 109 ? -1.131 10.055 4.211 1 94.56 109 ALA A O 1
ATOM 847 N N . LEU A 1 110 ? -2.104 12.031 4.648 1 96.5 110 LEU A N 1
ATOM 848 C CA . LEU A 1 110 ? -1.458 12.266 5.934 1 96.5 110 LEU A CA 1
ATOM 849 C C . LEU A 1 110 ? -2.492 12.359 7.051 1 96.5 110 LEU A C 1
ATOM 851 O O . LEU A 1 110 ? -3.455 13.125 6.949 1 96.5 110 LEU A O 1
ATOM 855 N N . LYS A 1 111 ? -2.326 11.547 8.039 1 95.75 111 LYS A N 1
ATOM 856 C CA . LYS A 1 111 ? -3.266 11.523 9.156 1 95.75 111 LYS A CA 1
ATOM 857 C C . LYS A 1 111 ? -2.564 11.852 10.477 1 95.75 111 LYS A C 1
ATOM 859 O O . LYS A 1 111 ? -1.497 11.312 10.766 1 95.75 111 LYS A O 1
ATOM 864 N N . GLU A 1 112 ? -3.271 12.68 11.258 1 95.75 112 GLU A N 1
ATOM 865 C CA . GLU A 1 112 ? -2.777 13.031 12.586 1 95.75 112 GLU A CA 1
ATOM 866 C C . GLU A 1 112 ? -3.09 11.938 13.594 1 95.75 112 GLU A C 1
ATOM 868 O O . GLU A 1 112 ? -4.195 11.391 13.609 1 95.75 112 GLU A O 1
ATOM 873 N N . VAL A 1 113 ? -2.072 11.539 14.328 1 90.81 113 VAL A N 1
ATOM 874 C CA . VAL A 1 113 ? -2.283 10.656 15.469 1 90.81 113 VAL A CA 1
ATOM 875 C C . VAL A 1 113 ? -2.01 11.406 16.766 1 90.81 113 VAL A C 1
ATOM 877 O O . VAL A 1 113 ? -0.951 12.016 16.922 1 90.81 113 VAL A O 1
ATOM 880 N N . LYS A 1 114 ? -3.047 11.453 17.656 1 80.31 114 LYS A N 1
ATOM 881 C CA . LYS A 1 114 ? -2.93 12.18 18.906 1 80.31 114 LYS A CA 1
ATOM 882 C C . LYS A 1 114 ? -2.344 11.297 20 1 80.31 114 LYS A C 1
ATOM 884 O O . LYS A 1 114 ? -2.484 10.07 19.969 1 80.31 114 LYS A O 1
ATOM 889 N N . GLU A 1 115 ? -1.291 11.734 20.75 1 66.38 115 GLU A N 1
ATOM 890 C CA . GLU A 1 115 ? -0.625 11.055 21.859 1 66.38 115 GLU A CA 1
ATOM 891 C C . GLU A 1 115 ? -1.625 10.281 22.719 1 66.38 115 GLU A C 1
ATOM 893 O O . GLU A 1 115 ? -1.31 9.203 23.234 1 66.38 115 GLU A O 1
ATOM 898 N N . THR A 1 116 ? -2.742 10.797 23 1 55.28 116 THR A N 1
ATOM 899 C CA . THR A 1 116 ? -3.602 10.039 23.891 1 55.28 116 THR A CA 1
ATOM 900 C C . THR A 1 116 ? -3.988 8.703 23.281 1 55.28 116 THR A C 1
ATOM 902 O O . THR A 1 116 ? -4.469 7.805 23.984 1 55.28 116 THR A O 1
ATOM 905 N N . GLU A 1 117 ? -4.051 8.617 22.094 1 48.41 117 GLU A N 1
ATOM 906 C CA . GLU A 1 117 ? -4.438 7.383 21.422 1 48.41 117 GLU A CA 1
ATOM 907 C C . GLU A 1 117 ? -3.26 6.414 21.328 1 48.41 117 GLU A C 1
ATOM 909 O O . GLU A 1 117 ? -2.307 6.66 20.594 1 48.41 117 GLU A O 1
ATOM 914 N N . ASN A 1 118 ? -2.736 6.055 22.406 1 42.12 118 ASN A N 1
ATOM 915 C CA . ASN A 1 118 ? -1.805 4.934 22.422 1 42.12 118 ASN A CA 1
ATOM 916 C C . ASN A 1 118 ? -2.258 3.82 21.484 1 42.12 118 ASN A C 1
ATOM 918 O O . ASN A 1 118 ? -3.344 3.262 21.656 1 42.12 118 ASN A O 1
ATOM 922 N N . HIS A 1 119 ? -2.092 3.875 20.359 1 42.28 119 HIS A N 1
ATOM 923 C CA . HIS A 1 119 ? -2.338 2.688 19.547 1 42.28 119 HIS A CA 1
ATOM 924 C C . HIS A 1 119 ? -1.858 1.426 20.25 1 42.28 119 HIS A C 1
ATOM 926 O O . HIS A 1 119 ? -0.706 1.019 20.094 1 42.28 119 HIS A O 1
ATOM 932 N N . SER A 1 120 ? -1.863 1.348 21.516 1 36.19 120 SER A N 1
ATOM 933 C CA . SER A 1 120 ? -1.705 -0.005 22.047 1 36.19 120 SER A CA 1
ATOM 934 C C . SER A 1 120 ? -2.586 -0.997 21.297 1 36.19 120 SER A C 1
ATOM 936 O O . SER A 1 120 ? -3.812 -0.964 21.422 1 36.19 120 SER A O 1
ATOM 938 N N . SER A 1 121 ? -2.426 -1.096 20.062 1 39.12 121 SER A N 1
ATOM 939 C CA . SER A 1 121 ? -3.082 -2.197 19.359 1 39.12 121 SER A CA 1
ATOM 940 C C . SER A 1 121 ? -3.094 -3.463 20.219 1 39.12 121 SER A C 1
ATOM 942 O O . SER A 1 121 ? -3.35 -4.555 19.703 1 39.12 121 SER A O 1
ATOM 944 N N . THR A 1 122 ? -2.449 -3.467 21.391 1 35.34 122 THR A N 1
ATOM 945 C CA . THR A 1 122 ? -2.635 -4.766 22.031 1 35.34 122 THR A CA 1
ATOM 946 C C . THR A 1 122 ? -4.113 -5.02 22.312 1 35.34 122 THR A C 1
ATOM 948 O O . THR A 1 122 ? -4.461 -5.555 23.375 1 35.34 122 THR A O 1
ATOM 951 N N . GLN A 1 123 ? -4.988 -4.215 21.938 1 33.19 123 GLN A N 1
ATOM 952 C CA . GLN A 1 123 ? -6.262 -4.754 22.406 1 33.19 123 GLN A CA 1
ATOM 953 C C . GLN A 1 123 ? -6.449 -6.195 21.938 1 33.19 123 GLN A C 1
ATOM 955 O O . GLN A 1 123 ? -6.418 -6.477 20.75 1 33.19 123 GLN A O 1
ATOM 960 N N . GLU A 1 124 ? -6.059 -7.164 22.703 1 34 124 GLU A N 1
ATOM 961 C CA . GLU A 1 124 ? -6.516 -8.555 22.688 1 34 124 GLU A CA 1
ATOM 962 C C . GLU A 1 124 ? -7.98 -8.648 22.281 1 34 124 GLU A C 1
ATOM 964 O O . GLU A 1 124 ? -8.688 -9.57 22.688 1 34 124 GLU A O 1
ATOM 969 N N . GLU A 1 125 ? -8.633 -7.551 21.891 1 35 125 GLU A N 1
ATOM 970 C CA . GLU A 1 125 ? -10.031 -7.891 21.672 1 35 125 GLU A CA 1
ATOM 971 C C . GLU A 1 125 ? -10.172 -9.016 20.641 1 35 125 GLU A C 1
ATOM 973 O O . GLU A 1 125 ? -9.32 -9.164 19.766 1 35 125 GLU A O 1
ATOM 978 N N . ASP A 1 126 ? -11.195 -9.781 20.812 1 35.12 126 ASP A N 1
ATOM 979 C CA . ASP A 1 126 ? -11.719 -10.969 20.141 1 35.12 126 ASP A CA 1
ATOM 980 C C . ASP A 1 126 ? -11.688 -10.812 18.625 1 35.12 126 ASP A C 1
ATOM 982 O O . ASP A 1 126 ? -12.383 -9.961 18.078 1 35.12 126 ASP A O 1
ATOM 986 N N . HIS A 1 127 ? -10.492 -10.938 18.125 1 39.47 127 HIS A N 1
ATOM 987 C CA . HIS A 1 127 ? -10.375 -11.164 16.688 1 39.47 127 HIS A CA 1
ATOM 988 C C . HIS A 1 127 ? -11.531 -12.008 16.172 1 39.47 127 HIS A C 1
ATOM 990 O O . HIS A 1 127 ? -11.789 -13.102 16.688 1 39.47 127 HIS A O 1
ATOM 996 N N . PRO A 1 128 ? -12.461 -11.32 15.664 1 38.94 128 PRO A N 1
ATOM 997 C CA . PRO A 1 128 ? -13.43 -12.297 15.156 1 38.94 128 PRO A CA 1
ATOM 998 C C . PRO A 1 128 ? -12.766 -13.453 14.406 1 38.94 128 PRO A C 1
ATOM 1000 O O . PRO A 1 128 ? -11.883 -13.234 13.578 1 38.94 128 PRO A O 1
ATOM 1003 N N . ALA A 1 129 ? -12.852 -14.688 15.031 1 42.38 129 ALA A N 1
ATOM 1004 C CA . ALA A 1 129 ? -12.359 -15.922 14.422 1 42.38 129 ALA A CA 1
ATOM 1005 C C . ALA A 1 129 ? -12.758 -16 12.953 1 42.38 129 ALA A C 1
ATOM 1007 O O . ALA A 1 129 ? -13.789 -15.461 12.555 1 42.38 129 ALA A O 1
ATOM 1008 N N . ALA A 1 130 ? -11.719 -16.5 12.148 1 44.25 130 ALA A N 1
ATOM 1009 C CA . ALA A 1 130 ? -11.953 -16.828 10.742 1 44.25 130 ALA A CA 1
ATOM 1010 C C . ALA A 1 130 ? -13.367 -17.375 10.539 1 44.25 130 ALA A C 1
ATOM 1012 O O . ALA A 1 130 ? -14.031 -17.031 9.562 1 44.25 130 ALA A O 1
ATOM 1013 N N . GLU A 1 131 ? -13.664 -18.141 11.477 1 47.28 131 GLU A N 1
ATOM 1014 C CA . GLU A 1 131 ? -14.984 -18.75 11.406 1 47.28 131 GLU A CA 1
ATOM 1015 C C . GLU A 1 131 ? -16.094 -17.703 11.508 1 47.28 131 GLU A C 1
ATOM 1017 O O . GLU A 1 131 ? -17.109 -17.797 10.828 1 47.28 131 GLU A O 1
ATOM 1022 N N . GLU A 1 132 ? -15.898 -16.828 12.344 1 48.31 132 GLU A N 1
ATOM 1023 C CA . GLU A 1 132 ? -16.922 -15.789 12.5 1 48.31 132 GLU A CA 1
ATOM 1024 C C . GLU A 1 132 ? -16.984 -14.891 11.273 1 48.31 132 GLU A C 1
ATOM 1026 O O . GLU A 1 132 ? -18.078 -14.492 10.852 1 48.31 132 GLU A O 1
ATOM 1031 N N . ILE A 1 133 ? -15.883 -14.727 10.734 1 47.91 133 ILE A N 1
ATOM 1032 C CA . ILE A 1 133 ? -15.844 -13.977 9.484 1 47.91 133 ILE A CA 1
ATOM 1033 C C . ILE A 1 133 ? -16.578 -14.75 8.391 1 47.91 133 ILE A C 1
ATOM 1035 O O . ILE A 1 133 ? -17.359 -14.18 7.633 1 47.91 133 ILE A O 1
ATOM 1039 N N . LYS A 1 134 ? -16.203 -15.969 8.352 1 48.5 134 LYS A N 1
ATOM 1040 C CA . LYS A 1 134 ? -16.922 -16.828 7.422 1 48.5 134 LYS A CA 1
ATOM 1041 C C . LYS A 1 134 ? -18.438 -16.766 7.66 1 48.5 134 LYS A C 1
ATOM 1043 O O . LYS A 1 134 ? -19.219 -16.703 6.711 1 48.5 134 LYS A O 1
ATOM 1048 N N . LYS A 1 135 ? -18.797 -16.922 8.984 1 51.25 135 LYS A N 1
ATOM 1049 C CA . LYS A 1 135 ? -20.219 -16.859 9.328 1 51.25 135 LYS A CA 1
ATOM 1050 C C . LYS A 1 135 ? -20.844 -15.555 8.867 1 51.25 135 LYS A C 1
ATOM 1052 O O . LYS A 1 135 ? -21.969 -15.531 8.367 1 51.25 135 LYS A O 1
ATOM 1057 N N . PHE A 1 136 ? -20.094 -14.648 9.078 1 45.06 136 PHE A N 1
ATOM 1058 C CA . PHE A 1 136 ? -20.594 -13.344 8.68 1 45.06 136 PHE A CA 1
ATOM 1059 C C . PHE A 1 136 ? -20.688 -13.242 7.16 1 45.06 136 PHE A C 1
ATOM 1061 O O . PHE A 1 136 ? -21.688 -12.742 6.625 1 45.06 136 PHE A O 1
ATOM 1068 N N . ILE A 1 137 ? -19.672 -13.68 6.512 1 47.59 137 ILE A N 1
ATOM 1069 C CA . ILE A 1 137 ? -19.688 -13.688 5.055 1 47.59 137 ILE A CA 1
ATOM 1070 C C . ILE A 1 137 ? -20.828 -14.57 4.555 1 47.59 137 ILE A C 1
ATOM 1072 O O . ILE A 1 137 ? -21.531 -14.211 3.598 1 47.59 137 ILE A O 1
ATOM 1076 N N . ARG A 1 138 ? -20.922 -15.617 5.141 1 45.31 138 ARG A N 1
ATOM 1077 C CA . ARG A 1 138 ? -22.031 -16.5 4.785 1 45.31 138 ARG A CA 1
ATOM 1078 C C . ARG A 1 138 ? -23.375 -15.828 5.047 1 45.31 138 ARG A C 1
ATOM 1080 O O . ARG A 1 138 ? -24.328 -16.016 4.289 1 45.31 138 ARG A O 1
ATOM 1087 N N . LYS A 1 139 ? -23.469 -15.242 6.156 1 43.09 139 LYS A N 1
ATOM 1088 C CA . LYS A 1 139 ? -24.719 -14.555 6.473 1 43.09 139 LYS A CA 1
ATOM 1089 C C . LYS A 1 139 ? -25 -13.445 5.469 1 43.09 139 LYS A C 1
ATOM 1091 O O . LYS A 1 139 ? -26.156 -13.133 5.188 1 43.09 139 LYS A O 1
ATOM 1096 N N . LEU A 1 140 ? -24.016 -12.906 5.031 1 34.62 140 LEU A N 1
ATOM 1097 C CA . LEU A 1 140 ? -24.219 -11.859 4.035 1 34.62 140 LEU A CA 1
ATOM 1098 C C . LEU A 1 140 ? -24.547 -12.461 2.674 1 34.62 140 LEU A C 1
ATOM 1100 O O . LEU A 1 140 ? -24.969 -11.75 1.759 1 34.62 140 LEU A O 1
ATOM 1104 N N . LYS A 1 141 ? -24.031 -13.609 2.404 1 37.22 141 LYS A N 1
ATOM 1105 C CA . LYS A 1 141 ? -24.609 -14.289 1.251 1 37.22 141 LYS A CA 1
ATOM 1106 C C . LYS A 1 141 ? -26.125 -14.422 1.385 1 37.22 141 LYS A C 1
ATOM 1108 O O . LYS A 1 141 ? -26.625 -15.258 2.145 1 37.22 141 LYS A O 1
ATOM 1113 N N . LEU A 1 142 ? -26.75 -13.289 1.582 1 30.38 142 LEU A N 1
ATOM 1114 C CA . LEU A 1 142 ? -28.188 -13.297 1.301 1 30.38 142 LEU A CA 1
ATOM 1115 C C . LEU A 1 142 ? -28.469 -13.875 -0.085 1 30.38 142 LEU A C 1
ATOM 1117 O O . LEU A 1 142 ? -27.75 -13.562 -1.044 1 30.38 142 LEU A O 1
ATOM 1121 N N . MET B 1 1 ? 2.221 -14.836 5.094 1 92.19 1 MET B N 1
AT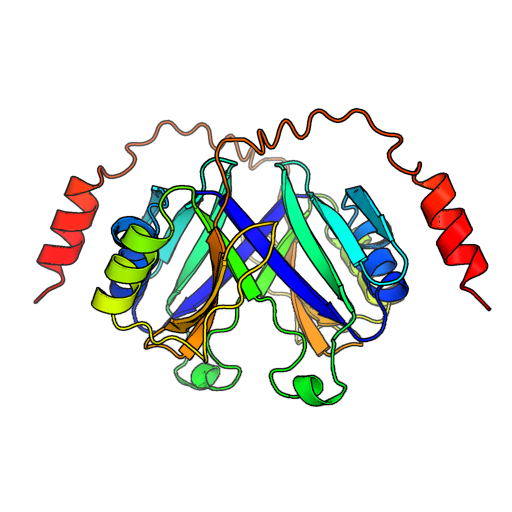OM 1122 C CA . MET B 1 1 ? 2.072 -13.906 3.977 1 92.19 1 MET B CA 1
ATOM 1123 C C . MET B 1 1 ? 2.633 -12.531 4.328 1 92.19 1 MET B C 1
ATOM 1125 O O . MET B 1 1 ? 2.391 -12.023 5.422 1 92.19 1 MET B O 1
ATOM 1129 N N . PHE B 1 2 ? 3.453 -11.969 3.369 1 92.94 2 PHE B N 1
ATOM 1130 C CA . PHE B 1 2 ? 4.016 -10.641 3.561 1 92.94 2 PHE B CA 1
ATOM 1131 C C . PHE B 1 2 ? 3.564 -9.695 2.453 1 92.94 2 PHE B C 1
ATOM 1133 O O . PHE B 1 2 ? 3.494 -10.094 1.287 1 92.94 2 PHE B O 1
ATOM 1140 N N . VAL B 1 3 ? 3.258 -8.477 2.881 1 96.94 3 VAL B N 1
ATOM 1141 C CA . VAL B 1 3 ? 2.814 -7.473 1.912 1 96.94 3 VAL B CA 1
ATOM 1142 C C . VAL B 1 3 ? 3.889 -6.402 1.749 1 96.94 3 VAL B C 1
ATOM 1144 O O . VAL B 1 3 ? 4.41 -5.879 2.738 1 96.94 3 VAL B O 1
ATOM 1147 N N . ARG B 1 4 ? 4.297 -6.145 0.536 1 96.62 4 ARG B N 1
ATOM 1148 C CA . ARG B 1 4 ? 5.129 -4.992 0.191 1 96.62 4 ARG B CA 1
ATOM 1149 C C . ARG B 1 4 ? 4.387 -4.051 -0.751 1 96.62 4 ARG B C 1
ATOM 1151 O O . ARG B 1 4 ? 3.422 -4.445 -1.404 1 96.62 4 ARG B O 1
ATOM 1158 N N . ILE B 1 5 ? 4.828 -2.834 -0.742 1 96.31 5 ILE B N 1
ATOM 1159 C CA . ILE B 1 5 ? 4.227 -1.835 -1.617 1 96.31 5 ILE B CA 1
ATOM 1160 C C . ILE B 1 5 ? 5.219 -1.441 -2.709 1 96.31 5 ILE B C 1
ATOM 1162 O O . ILE B 1 5 ? 6.336 -1.004 -2.416 1 96.31 5 ILE B O 1
ATOM 1166 N N . LEU B 1 6 ? 4.84 -1.613 -3.914 1 92.75 6 LEU B N 1
ATOM 1167 C CA . LEU B 1 6 ? 5.691 -1.271 -5.047 1 92.75 6 LEU B CA 1
ATOM 1168 C C . LEU B 1 6 ? 5.246 0.041 -5.684 1 92.75 6 LEU B C 1
ATOM 1170 O O . LEU B 1 6 ? 4.074 0.206 -6.023 1 92.75 6 LEU B O 1
ATOM 1174 N N . LEU B 1 7 ? 6.176 0.925 -5.785 1 92.06 7 LEU B N 1
ATOM 1175 C CA . LEU B 1 7 ? 5.973 2.193 -6.477 1 92.06 7 LEU B CA 1
ATOM 1176 C C . LEU B 1 7 ? 6.945 2.338 -7.641 1 92.06 7 LEU B C 1
ATOM 1178 O O . LEU B 1 7 ? 8.164 2.291 -7.449 1 92.06 7 LEU B O 1
ATOM 1182 N N . PHE B 1 8 ? 6.375 2.533 -8.781 1 87.19 8 PHE B N 1
ATOM 1183 C CA . PHE B 1 8 ? 7.199 2.891 -9.93 1 87.19 8 PHE B CA 1
ATOM 1184 C C . PHE B 1 8 ? 7.301 4.406 -10.078 1 87.19 8 PHE B C 1
ATOM 1186 O O . PHE B 1 8 ? 6.32 5.121 -9.875 1 87.19 8 PHE B O 1
ATOM 1193 N N . THR B 1 9 ? 8.422 4.844 -10.383 1 87.25 9 THR B N 1
ATOM 1194 C CA . THR B 1 9 ? 8.656 6.273 -10.523 1 87.25 9 THR B CA 1
ATOM 1195 C C . THR B 1 9 ? 9.688 6.543 -11.617 1 87.25 9 THR B C 1
ATOM 1197 O O . THR B 1 9 ? 10.578 5.723 -11.852 1 87.25 9 THR B O 1
ATOM 1200 N N . PRO B 1 10 ? 9.57 7.66 -12.273 1 83.56 10 PRO B N 1
ATOM 1201 C CA . PRO B 1 10 ? 10.617 8.008 -13.234 1 83.56 10 PRO B CA 1
ATOM 1202 C C . PRO B 1 10 ? 11.922 8.445 -12.562 1 83.56 10 PRO B C 1
ATOM 1204 O O . PRO B 1 10 ? 12.977 8.43 -13.195 1 83.56 10 PRO B O 1
ATOM 1207 N N . ASN B 1 11 ? 11.875 8.875 -11.328 1 85.69 11 ASN B N 1
ATOM 1208 C CA . ASN B 1 11 ? 13.047 9.367 -10.609 1 85.69 11 ASN B CA 1
ATOM 1209 C C . ASN B 1 11 ? 13.102 8.828 -9.188 1 85.69 11 ASN B C 1
ATOM 1211 O O . ASN B 1 11 ? 12.508 9.406 -8.273 1 85.69 11 ASN B O 1
ATOM 1215 N N . VAL B 1 12 ? 13.891 7.828 -9 1 90.5 12 VAL B N 1
ATOM 1216 C CA . VAL B 1 12 ? 13.938 7.098 -7.734 1 90.5 12 VAL B CA 1
ATOM 1217 C C . VAL B 1 12 ? 14.477 8.008 -6.633 1 90.5 12 VAL B C 1
ATOM 1219 O O . VAL B 1 12 ? 13.945 8.023 -5.52 1 90.5 12 VAL B O 1
ATOM 1222 N N . MET B 1 13 ? 15.438 8.789 -6.938 1 89.69 13 MET B N 1
ATOM 1223 C CA . MET B 1 13 ? 16.109 9.602 -5.922 1 89.69 13 MET B CA 1
ATOM 1224 C C . MET B 1 13 ? 15.18 10.703 -5.414 1 89.69 13 MET B C 1
ATOM 1226 O O . MET B 1 13 ? 15.156 10.992 -4.219 1 89.69 13 MET B O 1
ATOM 1230 N N . LYS B 1 14 ? 14.477 11.305 -6.301 1 87.06 14 LYS B N 1
ATOM 1231 C CA . LYS B 1 14 ? 13.508 12.312 -5.887 1 87.06 14 LYS B CA 1
ATOM 1232 C C . LYS B 1 14 ? 12.438 11.711 -4.98 1 87.06 14 LYS B C 1
ATOM 1234 O O . LYS B 1 14 ? 12.094 12.289 -3.945 1 87.06 14 LYS B O 1
ATOM 1239 N N . SER B 1 15 ? 11.938 10.625 -5.422 1 90.31 15 SER B N 1
ATOM 1240 C CA . SER B 1 15 ? 10.938 9.938 -4.605 1 90.31 15 SER B CA 1
ATOM 1241 C C . SER B 1 15 ? 11.508 9.539 -3.25 1 90.31 15 SER B C 1
ATOM 1243 O O . SER B 1 15 ? 10.836 9.672 -2.225 1 90.31 15 SER B O 1
ATOM 1245 N N . LEU B 1 16 ? 12.695 9.039 -3.336 1 93.81 16 LEU B N 1
ATOM 1246 C CA . LEU B 1 16 ? 13.344 8.648 -2.092 1 93.81 16 LEU B CA 1
ATOM 1247 C C . LEU B 1 16 ? 13.406 9.82 -1.115 1 93.81 16 LEU B C 1
ATOM 1249 O O . LEU B 1 16 ? 13.172 9.641 0.084 1 93.81 16 LEU B O 1
ATOM 1253 N N . GLY B 1 17 ? 13.75 10.977 -1.533 1 93.44 17 GLY B N 1
ATOM 1254 C CA . GLY B 1 17 ? 13.773 12.164 -0.693 1 93.44 17 GLY B CA 1
ATOM 1255 C C . GLY B 1 17 ? 12.438 12.445 -0.027 1 93.44 17 GLY B C 1
ATOM 1256 O O . GLY B 1 17 ? 12.383 12.758 1.166 1 93.44 17 GLY B O 1
ATOM 1257 N N . LEU B 1 18 ? 11.406 12.344 -0.769 1 94.69 18 LEU B N 1
ATOM 1258 C CA . LEU B 1 18 ? 10.07 12.547 -0.217 1 94.69 18 LEU B CA 1
ATOM 1259 C C . LEU B 1 18 ? 9.797 11.562 0.92 1 94.69 18 LEU B C 1
ATOM 1261 O O . LEU B 1 18 ? 9.352 11.969 1.999 1 94.69 18 LEU B O 1
ATOM 1265 N N . TYR B 1 19 ? 10.109 10.359 0.736 1 96.69 19 TYR B N 1
ATOM 1266 C CA . TYR B 1 19 ? 9.742 9.312 1.686 1 96.69 19 TYR B CA 1
ATOM 1267 C C . TYR B 1 19 ? 10.672 9.32 2.893 1 96.69 19 TYR B C 1
ATOM 1269 O O . TYR B 1 19 ? 10.266 8.953 3.998 1 96.69 19 TYR B O 1
ATOM 1277 N N . THR B 1 20 ? 11.906 9.734 2.705 1 96.19 20 THR B N 1
ATOM 1278 C CA . THR B 1 20 ? 12.844 9.711 3.818 1 96.19 20 THR B CA 1
ATOM 1279 C C . THR B 1 20 ? 12.891 11.07 4.516 1 96.19 20 THR B C 1
ATOM 1281 O O . THR B 1 20 ? 12.516 11.188 5.684 1 96.19 20 THR B O 1
ATOM 1284 N N . GLU B 1 21 ? 13.18 12.141 3.818 1 95 21 GLU B N 1
ATOM 1285 C CA . GLU B 1 21 ? 13.367 13.453 4.422 1 95 21 GLU B CA 1
ATOM 1286 C C . GLU B 1 21 ? 12.031 14.062 4.836 1 95 21 GLU B C 1
ATOM 1288 O O . GLU B 1 21 ? 11.922 14.648 5.918 1 95 21 GLU B O 1
ATOM 1293 N N . ALA B 1 22 ? 11.047 13.93 4.004 1 95.5 22 ALA B N 1
ATOM 1294 C CA . ALA B 1 22 ? 9.766 14.578 4.293 1 95.5 22 ALA B CA 1
ATOM 1295 C C . ALA B 1 22 ? 8.898 13.703 5.191 1 95.5 22 ALA B C 1
ATOM 1297 O O . ALA B 1 22 ? 8.336 14.18 6.176 1 95.5 22 ALA B O 1
ATOM 1298 N N . LEU B 1 23 ? 8.836 12.445 4.926 1 96.75 23 LEU B N 1
ATOM 1299 C CA . LEU B 1 23 ? 7.906 11.57 5.633 1 96.75 23 LEU B CA 1
ATOM 1300 C C . LEU B 1 23 ? 8.609 10.812 6.754 1 96.75 23 LEU B C 1
ATOM 1302 O O . LEU B 1 23 ? 7.957 10.227 7.617 1 96.75 23 LEU B O 1
ATOM 1306 N N . GLY B 1 24 ? 9.898 10.734 6.699 1 95.81 24 GLY B N 1
ATOM 1307 C CA . GLY B 1 24 ? 10.656 10.234 7.84 1 95.81 24 GLY B CA 1
ATOM 1308 C C . GLY B 1 24 ? 10.828 8.727 7.828 1 95.81 24 GLY B C 1
ATOM 1309 O O . GLY B 1 24 ? 11.094 8.125 8.867 1 95.81 24 GLY B O 1
ATOM 1310 N N . LEU B 1 25 ? 10.625 8.07 6.707 1 96.75 25 LEU B N 1
ATOM 1311 C CA . LEU B 1 25 ? 10.867 6.637 6.621 1 96.75 25 LEU B CA 1
ATOM 1312 C C . LEU B 1 25 ? 12.367 6.34 6.555 1 96.75 25 LEU B C 1
ATOM 1314 O O . LEU B 1 25 ? 13.164 7.219 6.219 1 96.75 25 LEU B O 1
ATOM 1318 N N . ARG B 1 26 ? 12.672 5.098 6.879 1 96.56 26 ARG B N 1
ATOM 1319 C CA . ARG B 1 26 ? 14.062 4.68 6.883 1 96.56 26 ARG B CA 1
ATOM 1320 C C . ARG B 1 26 ? 14.422 3.951 5.59 1 96.56 26 ARG B C 1
ATOM 1322 O O . ARG B 1 26 ? 13.75 2.996 5.203 1 96.56 26 ARG B O 1
ATOM 1329 N N . CYS B 1 27 ? 15.453 4.355 4.918 1 96.12 27 CYS B N 1
ATOM 1330 C CA . CYS B 1 27 ? 15.945 3.648 3.74 1 96.12 27 CYS B CA 1
ATOM 1331 C C . CYS B 1 27 ? 16.781 2.436 4.141 1 96.12 27 CYS B C 1
ATOM 1333 O O . CYS B 1 27 ? 17.766 2.568 4.871 1 96.12 27 CYS B O 1
ATOM 1335 N N . VAL B 1 28 ? 16.438 1.283 3.646 1 94.56 28 VAL B N 1
ATOM 1336 C CA . VAL B 1 28 ? 17.125 0.073 4.086 1 94.56 28 VAL B CA 1
ATOM 1337 C C . VAL B 1 28 ? 17.891 -0.541 2.916 1 94.56 28 VAL B C 1
ATOM 1339 O O . VAL B 1 28 ? 18.75 -1.405 3.113 1 94.56 28 VAL B O 1
ATOM 1342 N N . ASN B 1 29 ? 17.594 -0.219 1.694 1 93 29 ASN B N 1
ATOM 1343 C CA . ASN B 1 29 ? 18.281 -0.632 0.477 1 93 29 ASN B CA 1
ATOM 1344 C C . ASN B 1 29 ? 18.266 0.472 -0.577 1 93 29 ASN B C 1
ATOM 1346 O O . ASN B 1 29 ? 17.281 1.205 -0.701 1 93 29 ASN B O 1
ATOM 1350 N N . LEU B 1 30 ? 19.391 0.61 -1.241 1 92.88 30 LEU B N 1
ATOM 1351 C CA . LEU B 1 30 ? 19.469 1.686 -2.225 1 92.88 30 LEU B CA 1
ATOM 1352 C C . LEU B 1 30 ? 20.406 1.315 -3.363 1 92.88 30 LEU B C 1
ATOM 1354 O O . LEU B 1 30 ? 21.516 0.815 -3.123 1 92.88 30 LEU B O 1
ATOM 1358 N N . SER B 1 31 ? 19.875 1.458 -4.512 1 88.5 31 SER B N 1
ATOM 1359 C CA . SER B 1 31 ? 20.656 1.468 -5.746 1 88.5 31 SER B CA 1
ATOM 1360 C C . SER B 1 31 ? 20.203 2.588 -6.676 1 88.5 31 SER B C 1
ATOM 1362 O O . SER B 1 31 ? 19.359 3.404 -6.305 1 88.5 31 SER B O 1
ATOM 1364 N N . GLU B 1 32 ? 20.797 2.709 -7.824 1 84.75 32 GLU B N 1
ATOM 1365 C CA . GLU B 1 32 ? 20.484 3.789 -8.75 1 84.75 32 GLU B CA 1
ATOM 1366 C C . GLU B 1 32 ? 19.016 3.748 -9.164 1 84.75 32 GLU B C 1
ATOM 1368 O O . GLU B 1 32 ? 18.359 4.793 -9.273 1 84.75 32 GLU B O 1
ATOM 1373 N N . ASN B 1 33 ? 18.5 2.646 -9.391 1 87.88 33 ASN B N 1
ATOM 1374 C CA . ASN B 1 33 ? 17.156 2.525 -9.961 1 87.88 33 ASN B CA 1
ATOM 1375 C C . ASN B 1 33 ? 16.219 1.792 -9.023 1 87.88 33 ASN B C 1
ATOM 1377 O O . ASN B 1 33 ? 15.156 1.31 -9.445 1 87.88 33 ASN B O 1
ATOM 1381 N N . TYR B 1 34 ? 16.625 1.798 -7.762 1 91.38 34 TYR B N 1
ATOM 1382 C CA . TYR B 1 34 ? 15.875 0.999 -6.801 1 91.38 34 TYR B CA 1
ATOM 1383 C C . TYR B 1 34 ? 16.125 1.478 -5.375 1 91.38 34 TYR B C 1
ATOM 1385 O O . TYR B 1 34 ? 17.266 1.785 -5.008 1 91.38 34 TYR B O 1
ATOM 1393 N N . ALA B 1 35 ? 15.148 1.574 -4.559 1 95.75 35 ALA B N 1
ATOM 1394 C CA . ALA B 1 35 ? 15.266 1.861 -3.133 1 95.75 35 ALA B CA 1
ATOM 1395 C C . ALA B 1 35 ? 14.172 1.155 -2.342 1 95.75 35 ALA B C 1
ATOM 1397 O O . ALA B 1 35 ? 13.078 0.91 -2.863 1 95.75 35 ALA B O 1
ATOM 1398 N N . GLU B 1 36 ? 14.492 0.787 -1.138 1 96.06 36 GLU B N 1
ATOM 1399 C CA . GLU B 1 36 ? 13.516 0.286 -0.175 1 96.06 36 GLU B CA 1
ATOM 1400 C C . GLU B 1 36 ? 13.484 1.15 1.083 1 96.06 36 GLU B C 1
ATOM 1402 O O . GLU B 1 36 ? 14.531 1.409 1.688 1 96.06 36 GLU B O 1
ATOM 1407 N N . VAL B 1 37 ? 12.297 1.562 1.433 1 97.25 37 VAL B N 1
ATOM 1408 C CA . VAL B 1 37 ? 12.133 2.328 2.664 1 97.25 37 VAL B CA 1
ATOM 1409 C C . VAL B 1 37 ? 11.148 1.618 3.588 1 97.25 37 VAL B C 1
ATOM 1411 O O . VAL B 1 37 ? 10.25 0.909 3.123 1 97.25 37 VAL B O 1
ATOM 1414 N N . GLN B 1 38 ? 11.305 1.823 4.875 1 97 38 GLN B N 1
ATOM 1415 C CA . GLN B 1 38 ? 10.469 1.158 5.867 1 97 38 GLN B CA 1
ATOM 1416 C C . GLN B 1 38 ? 9.969 2.148 6.914 1 97 38 GLN B C 1
ATOM 1418 O O . GLN B 1 38 ? 10.688 3.078 7.289 1 97 38 GLN B O 1
ATOM 1423 N N . ASP B 1 39 ? 8.711 1.871 7.316 1 96.44 39 ASP B N 1
ATOM 1424 C CA . ASP B 1 39 ? 8.219 2.639 8.461 1 96.44 39 ASP B CA 1
ATOM 1425 C C . ASP B 1 39 ? 8.656 2.004 9.773 1 96.44 39 ASP B C 1
ATOM 1427 O O . ASP B 1 39 ? 9.484 1.094 9.789 1 96.44 39 ASP B O 1
ATOM 1431 N N . THR B 1 40 ? 8.18 2.539 10.914 1 91.12 40 THR B N 1
ATOM 1432 C CA . THR B 1 40 ? 8.562 2.111 12.25 1 91.12 40 THR B CA 1
ATOM 1433 C C . THR B 1 40 ? 8.172 0.657 12.492 1 91.12 40 THR B C 1
ATOM 1435 O O . THR B 1 40 ? 8.852 -0.064 13.219 1 91.12 40 THR B O 1
ATOM 1438 N N . ASN B 1 41 ? 7.133 0.132 11.789 1 90.12 41 ASN B N 1
ATOM 1439 C CA . ASN B 1 41 ? 6.625 -1.217 12.016 1 90.12 41 ASN B CA 1
ATOM 1440 C C . ASN B 1 41 ? 7.125 -2.189 10.953 1 90.12 41 ASN B C 1
ATOM 1442 O O . ASN B 1 41 ? 6.68 -3.336 10.891 1 90.12 41 ASN B O 1
ATOM 1446 N N . GLY B 1 42 ? 7.887 -1.749 10.078 1 93 42 GLY B N 1
ATOM 1447 C CA . GLY B 1 42 ? 8.5 -2.639 9.102 1 93 42 GLY B CA 1
ATOM 1448 C C . GLY B 1 42 ? 7.734 -2.703 7.793 1 93 42 GLY B C 1
ATOM 1449 O O . GLY B 1 42 ? 8.062 -3.51 6.918 1 93 42 GLY B O 1
ATOM 1450 N N . THR B 1 43 ? 6.652 -1.954 7.684 1 95.69 43 THR B N 1
ATOM 1451 C CA . THR B 1 43 ? 6.012 -1.841 6.379 1 95.69 43 THR B CA 1
ATOM 1452 C C . THR B 1 43 ? 7 -1.338 5.332 1 95.69 43 THR B C 1
ATOM 1454 O O . THR B 1 43 ? 7.652 -0.312 5.527 1 95.69 43 THR B O 1
ATOM 1457 N N . THR B 1 44 ? 7.113 -2.043 4.207 1 97.06 44 THR B N 1
ATOM 1458 C CA . THR B 1 44 ? 8.156 -1.766 3.23 1 97.06 44 THR B CA 1
ATOM 1459 C C . THR B 1 44 ? 7.559 -1.215 1.938 1 97.06 44 THR B C 1
ATOM 1461 O O . THR B 1 44 ? 6.637 -1.806 1.375 1 97.06 44 THR B O 1
ATOM 1464 N N . ILE B 1 45 ? 8.078 -0.139 1.531 1 96.94 45 ILE B N 1
ATOM 1465 C CA . ILE B 1 45 ? 7.789 0.445 0.226 1 96.94 45 ILE B CA 1
ATOM 1466 C C . ILE B 1 45 ? 9 0.284 -0.689 1 96.94 45 ILE B C 1
ATOM 1468 O O . ILE B 1 45 ? 10.109 0.69 -0.336 1 96.94 45 ILE B O 1
ATOM 1472 N N . ILE B 1 46 ? 8.797 -0.308 -1.795 1 94.94 46 ILE B N 1
ATOM 1473 C CA . ILE B 1 46 ? 9.805 -0.442 -2.846 1 94.94 46 ILE B CA 1
ATOM 1474 C C . ILE B 1 46 ? 9.617 0.665 -3.881 1 94.94 46 ILE B C 1
ATOM 1476 O O . ILE B 1 46 ? 8.523 0.828 -4.438 1 94.94 46 ILE B O 1
ATOM 1480 N N . ILE B 1 47 ? 10.625 1.395 -4.078 1 93.44 47 ILE B N 1
ATOM 1481 C CA . ILE B 1 47 ? 10.656 2.445 -5.086 1 93.44 47 ILE B CA 1
ATOM 1482 C C . ILE B 1 47 ? 11.547 2.014 -6.25 1 93.44 47 ILE B C 1
ATOM 1484 O O . ILE B 1 47 ? 12.75 1.817 -6.082 1 93.44 47 ILE B O 1
ATOM 1488 N N . SER B 1 48 ? 10.93 1.868 -7.398 1 90.81 48 SER B N 1
ATOM 1489 C CA . SER B 1 48 ? 11.656 1.346 -8.547 1 90.81 48 SER B CA 1
ATOM 1490 C C . SER B 1 48 ? 11.469 2.234 -9.773 1 90.81 48 SER B C 1
ATOM 1492 O O . SER B 1 48 ? 10.391 2.799 -9.977 1 90.81 48 SER B O 1
ATOM 1494 N N . LYS B 1 49 ? 12.523 2.299 -10.531 1 86.88 49 LYS B N 1
ATOM 1495 C CA . LYS B 1 49 ? 12.414 3.027 -11.797 1 86.88 49 LYS B CA 1
ATOM 1496 C C . LYS B 1 49 ? 11.414 2.357 -12.734 1 86.88 49 LYS B C 1
ATOM 1498 O O . LYS B 1 49 ? 11.422 1.134 -12.883 1 86.88 49 LYS B O 1
ATOM 1503 N N . ALA B 1 50 ? 10.547 3.168 -13.227 1 79.56 50 ALA B N 1
ATOM 1504 C CA . ALA B 1 50 ? 9.555 2.654 -14.172 1 79.56 50 ALA B CA 1
ATOM 1505 C C . ALA B 1 50 ? 10.234 2.107 -15.43 1 79.56 50 ALA B C 1
ATOM 1507 O O . ALA B 1 50 ? 11.195 2.699 -15.93 1 79.56 50 ALA B O 1
ATOM 1508 N N . PRO B 1 51 ? 10.031 0.774 -15.812 1 64.44 51 PRO B N 1
ATOM 1509 C CA . PRO B 1 51 ? 10.719 0.241 -16.984 1 64.44 51 PRO B CA 1
ATOM 1510 C C . PRO B 1 51 ? 10.539 1.117 -18.219 1 64.44 51 PRO B C 1
ATOM 1512 O O . PRO B 1 51 ? 11.469 1.267 -19.016 1 64.44 51 PRO B O 1
ATOM 1515 N N . SER B 1 52 ? 9.297 1.196 -18.844 1 57.41 52 SER B N 1
ATOM 1516 C CA . SER B 1 52 ? 9.086 1.992 -20.047 1 57.41 52 SER B CA 1
ATOM 1517 C C . SER B 1 52 ? 8.195 3.197 -19.766 1 57.41 52 SER B C 1
ATOM 1519 O O . SER B 1 52 ? 7.395 3.178 -18.828 1 57.41 52 SER B O 1
ATOM 1521 N N . LEU B 1 53 ? 8.602 4.336 -20.266 1 47.84 53 LEU B N 1
ATOM 1522 C CA . LEU B 1 53 ? 7.793 5.551 -20.219 1 47.84 53 LEU B CA 1
ATOM 1523 C C . LEU B 1 53 ? 6.309 5.219 -20.328 1 47.84 53 LEU B C 1
ATOM 1525 O O . LEU B 1 53 ? 5.457 6.062 -20.031 1 47.84 53 LEU B O 1
ATOM 1529 N N . ALA B 1 54 ? 6.055 4.152 -20.828 1 44.59 54 ALA B N 1
ATOM 1530 C CA . ALA B 1 54 ? 4.652 3.867 -21.125 1 44.59 54 ALA B CA 1
ATOM 1531 C C . ALA B 1 54 ? 3.842 3.727 -19.828 1 44.59 54 ALA B C 1
ATOM 1533 O O . ALA B 1 54 ? 2.625 3.922 -19.828 1 44.59 54 ALA B O 1
ATOM 1534 N N . TYR B 1 55 ? 4.324 3.227 -18.891 1 46.5 55 TYR B N 1
ATOM 1535 C CA . TYR B 1 55 ? 3.486 2.92 -17.734 1 46.5 55 TYR B CA 1
ATOM 1536 C C . TYR B 1 55 ? 2.961 4.199 -17.094 1 46.5 55 TYR B C 1
ATOM 1538 O O . TYR B 1 55 ? 2.455 4.168 -15.969 1 46.5 55 TYR B O 1
ATOM 1546 N N . THR B 1 56 ? 3.234 5.219 -17.75 1 42.97 56 THR B N 1
ATOM 1547 C CA . THR B 1 56 ? 2.715 6.445 -17.156 1 42.97 56 THR B CA 1
ATOM 1548 C C . THR B 1 56 ? 1.21 6.34 -16.922 1 42.97 56 THR B C 1
ATOM 1550 O O . THR B 1 56 ? 0.602 7.238 -16.344 1 42.97 56 THR B O 1
ATOM 1553 N N . TYR B 1 57 ? 0.674 5.324 -17.656 1 40.09 57 TYR B N 1
ATOM 1554 C CA . TYR B 1 57 ? -0.768 5.543 -17.688 1 40.09 57 TYR B CA 1
ATOM 1555 C C . TYR B 1 57 ? -1.382 5.277 -16.312 1 40.09 57 TYR B C 1
ATOM 1557 O O . TYR B 1 57 ? -2.367 5.91 -15.938 1 40.09 57 TYR B O 1
ATOM 1565 N N . THR B 1 58 ? -1.248 3.951 -15.938 1 46.59 58 THR B N 1
ATOM 1566 C CA . THR B 1 58 ? -2.084 3.732 -14.758 1 46.59 58 THR B CA 1
ATOM 1567 C C . THR B 1 58 ? -1.617 4.598 -13.594 1 46.59 58 THR B C 1
ATOM 1569 O O . THR B 1 58 ? -2.174 4.527 -12.5 1 46.59 58 THR B O 1
ATOM 1572 N N . GLY B 1 59 ? -0.929 5.598 -14.07 1 53.19 59 GLY B N 1
ATOM 1573 C CA . GLY B 1 59 ? -0.393 6.523 -13.086 1 53.19 59 GLY B CA 1
ATOM 1574 C C . GLY B 1 59 ? 0.564 5.871 -12.109 1 53.19 59 GLY B C 1
ATOM 1575 O O . GLY B 1 59 ? 1.006 4.742 -12.32 1 53.19 59 GLY B O 1
ATOM 1576 N N . PHE B 1 60 ? 1.21 6.398 -11.273 1 64.5 60 PHE B N 1
ATOM 1577 C CA . PHE B 1 60 ? 2.176 6.168 -10.203 1 64.5 60 PHE B CA 1
ATOM 1578 C C . PHE B 1 60 ? 1.486 5.621 -8.961 1 64.5 60 PHE B C 1
ATOM 1580 O O . PHE B 1 60 ? 1.944 5.852 -7.84 1 64.5 60 PHE B O 1
ATOM 1587 N N . ASN B 1 61 ? 0.473 4.625 -9.406 1 78.12 61 ASN B N 1
ATOM 1588 C CA . ASN B 1 61 ? -0.248 4.133 -8.242 1 78.12 61 ASN B CA 1
ATOM 1589 C C . ASN B 1 61 ? 0.501 2.988 -7.562 1 78.12 61 ASN B C 1
ATOM 1591 O O . ASN B 1 61 ? 1.171 2.197 -8.227 1 78.12 61 ASN B O 1
ATOM 1595 N N . PRO B 1 62 ? 0.311 2.852 -6.293 1 92.12 62 PRO B N 1
ATOM 1596 C CA . PRO B 1 62 ? 0.97 1.759 -5.57 1 92.12 62 PRO B CA 1
ATOM 1597 C C . PRO B 1 62 ? 0.437 0.384 -5.969 1 92.12 62 PRO B C 1
ATOM 1599 O O . PRO B 1 62 ? -0.765 0.228 -6.203 1 92.12 62 PRO B O 1
ATOM 1602 N N . ILE B 1 63 ? 1.3 -0.544 -6.125 1 91.25 63 ILE B N 1
ATOM 1603 C CA . ILE B 1 63 ? 0.941 -1.941 -6.348 1 91.25 63 ILE B CA 1
ATOM 1604 C C . ILE B 1 63 ? 1.231 -2.754 -5.086 1 91.25 63 ILE B C 1
ATOM 1606 O O . ILE B 1 63 ? 2.35 -2.729 -4.566 1 91.25 63 ILE B O 1
ATOM 1610 N N . LEU B 1 64 ? 0.2 -3.414 -4.559 1 95.94 64 LEU B N 1
ATOM 1611 C CA . LEU B 1 64 ? 0.428 -4.32 -3.436 1 95.94 64 LEU B CA 1
ATOM 1612 C C . LEU B 1 64 ? 1.026 -5.637 -3.914 1 95.94 64 LEU B C 1
ATOM 1614 O O . LEU B 1 64 ? 0.484 -6.277 -4.816 1 95.94 64 LEU B O 1
ATOM 1618 N N . MET B 1 65 ? 2.152 -5.93 -3.379 1 96 65 MET B N 1
ATOM 1619 C CA . MET B 1 65 ? 2.812 -7.191 -3.695 1 96 65 MET B CA 1
ATOM 1620 C C . MET B 1 65 ? 2.717 -8.164 -2.525 1 96 65 MET B C 1
ATOM 1622 O O . MET B 1 65 ? 3.246 -7.898 -1.445 1 96 65 MET B O 1
ATOM 1626 N N . PHE B 1 66 ? 2.051 -9.266 -2.734 1 97.25 66 PHE B N 1
ATOM 1627 C CA . PHE B 1 66 ? 1.919 -10.312 -1.726 1 97.25 66 PHE B CA 1
ATOM 1628 C C . PHE B 1 66 ? 2.945 -11.414 -1.951 1 97.25 66 PHE B C 1
ATOM 1630 O O . PHE B 1 66 ? 2.982 -12.031 -3.021 1 97.25 66 PHE B O 1
ATOM 1637 N N . GLN B 1 67 ? 3.754 -11.609 -0.953 1 95.94 67 GLN B N 1
ATOM 1638 C CA . GLN B 1 67 ? 4.812 -12.609 -1.041 1 95.94 67 GLN B CA 1
ATOM 1639 C C . GLN B 1 67 ? 4.418 -13.891 -0.323 1 95.94 67 GLN B C 1
ATOM 1641 O O . GLN B 1 67 ? 4.051 -13.867 0.854 1 95.94 67 GLN B O 1
ATOM 1646 N N . SER B 1 68 ? 4.57 -14.992 -1.075 1 94.5 68 SER B N 1
ATOM 1647 C CA . SER B 1 68 ? 4.082 -16.25 -0.511 1 94.5 68 SER B CA 1
ATOM 1648 C C . SER B 1 68 ? 5.066 -17.391 -0.755 1 94.5 68 SER B C 1
ATOM 1650 O O . SER B 1 68 ? 5.645 -17.484 -1.838 1 94.5 68 SER B O 1
ATOM 1652 N N . LYS B 1 69 ? 5.184 -18.297 0.228 1 93.31 69 LYS B N 1
ATOM 1653 C CA . LYS B 1 69 ? 5.922 -19.547 0.062 1 93.31 69 LYS B CA 1
ATOM 1654 C C . LYS B 1 69 ? 5.082 -20.578 -0.678 1 93.31 69 LYS B C 1
ATOM 1656 O O . LYS B 1 69 ? 5.613 -21.578 -1.177 1 93.31 69 LYS B O 1
ATOM 1661 N N . ASN B 1 70 ? 3.775 -20.438 -0.727 1 93.88 70 ASN B N 1
ATOM 1662 C CA . ASN B 1 70 ? 2.82 -21.312 -1.396 1 93.88 70 ASN B CA 1
ATOM 1663 C C . ASN B 1 70 ? 2.203 -20.641 -2.619 1 93.88 70 ASN B C 1
ATOM 1665 O O . ASN B 1 70 ? 0.981 -20.641 -2.775 1 93.88 70 ASN B O 1
ATOM 1669 N N . PHE B 1 71 ? 3.059 -20.234 -3.484 1 94.88 71 PHE B N 1
ATOM 1670 C CA . PHE B 1 71 ? 2.721 -19.375 -4.621 1 94.88 71 PHE B CA 1
ATOM 1671 C C . PHE B 1 71 ? 1.604 -20 -5.449 1 94.88 71 PHE B C 1
ATOM 1673 O O . PHE B 1 71 ? 0.569 -19.375 -5.684 1 94.88 71 PHE B O 1
ATOM 1680 N N . GLU B 1 72 ? 1.737 -21.25 -5.875 1 94.94 72 GLU B N 1
ATOM 1681 C CA . GLU B 1 72 ? 0.78 -21.906 -6.77 1 94.94 72 GLU B CA 1
ATOM 1682 C C . GLU B 1 72 ? -0.588 -22.031 -6.109 1 94.94 72 GLU B C 1
ATOM 1684 O O . GLU B 1 72 ? -1.617 -21.781 -6.738 1 94.94 72 GLU B O 1
ATOM 1689 N N . GLU B 1 73 ? -0.593 -22.422 -4.914 1 97 73 GLU B N 1
ATOM 1690 C CA . GLU B 1 73 ? -1.844 -22.578 -4.18 1 97 73 GLU B CA 1
ATOM 1691 C C . GLU B 1 73 ? -2.57 -21.25 -4.012 1 97 73 GLU B C 1
ATOM 1693 O O . GLU B 1 73 ? -3.787 -21.172 -4.191 1 97 73 GLU B O 1
ATOM 1698 N N . VAL B 1 74 ? -1.828 -20.25 -3.646 1 97.19 74 VAL B N 1
ATOM 1699 C CA . VAL B 1 74 ? -2.428 -18.938 -3.439 1 97.19 74 VAL B CA 1
ATOM 1700 C C . VAL B 1 74 ? -2.955 -18.391 -4.766 1 97.19 74 VAL B C 1
ATOM 1702 O O . VAL B 1 74 ? -4.043 -17.812 -4.816 1 97.19 74 VAL B O 1
ATOM 1705 N N . LEU B 1 75 ? -2.176 -18.562 -5.809 1 96.38 75 LEU B N 1
ATOM 1706 C CA . LEU B 1 75 ? -2.607 -18.125 -7.133 1 96.38 75 LEU B CA 1
ATOM 1707 C C . LEU B 1 75 ? -3.938 -18.766 -7.508 1 96.38 75 LEU B C 1
ATOM 1709 O O . LEU B 1 75 ? -4.844 -18.078 -7.996 1 96.38 75 LEU B O 1
ATOM 1713 N N . ASP B 1 76 ? -4.035 -20.031 -7.234 1 97.12 76 ASP B N 1
ATOM 1714 C CA . ASP B 1 76 ? -5.273 -20.766 -7.508 1 97.12 76 ASP B CA 1
ATOM 1715 C C . ASP B 1 76 ? -6.438 -20.172 -6.707 1 97.12 76 ASP B C 1
ATOM 1717 O O . ASP B 1 76 ? -7.523 -19.953 -7.25 1 97.12 76 ASP B O 1
ATOM 1721 N N . ARG B 1 77 ? -6.23 -19.922 -5.457 1 97.12 77 ARG B N 1
ATOM 1722 C CA . ARG B 1 77 ? -7.273 -19.391 -4.586 1 97.12 77 ARG B CA 1
ATOM 1723 C C . ARG B 1 77 ? -7.723 -18.016 -5.055 1 97.12 77 ARG B C 1
ATOM 1725 O O . ARG B 1 77 ? -8.922 -17.719 -5.09 1 97.12 77 ARG B O 1
ATOM 1732 N N . VAL B 1 78 ? -6.742 -17.172 -5.375 1 96.62 78 VAL B N 1
ATOM 1733 C CA . VAL B 1 78 ? -7.09 -15.812 -5.77 1 96.62 78 VAL B CA 1
ATOM 1734 C C . VAL B 1 78 ? -7.871 -15.844 -7.082 1 96.62 78 VAL B C 1
ATOM 1736 O O . VAL B 1 78 ? -8.773 -15.031 -7.293 1 96.62 78 VAL B O 1
ATOM 1739 N N . GLN B 1 79 ? -7.516 -16.703 -7.949 1 96.38 79 GLN B N 1
ATOM 1740 C CA . GLN B 1 79 ? -8.234 -16.828 -9.219 1 96.38 79 GLN B CA 1
ATOM 1741 C C . GLN B 1 79 ? -9.656 -17.344 -8.992 1 96.38 79 GLN B C 1
ATOM 1743 O O . GLN B 1 79 ? -10.578 -16.938 -9.695 1 96.38 79 GLN B O 1
ATOM 1748 N N . LYS B 1 80 ? -9.859 -18.234 -8.055 1 95.81 80 LYS B N 1
ATOM 1749 C CA . LYS B 1 80 ? -11.188 -18.719 -7.703 1 95.81 80 LYS B CA 1
ATOM 1750 C C . LYS B 1 80 ? -12.062 -17.594 -7.164 1 95.81 80 LYS B C 1
ATOM 1752 O O . LYS B 1 80 ? -13.289 -17.641 -7.273 1 95.81 80 LYS B O 1
ATOM 1757 N N . TYR B 1 81 ? -11.383 -16.562 -6.605 1 93.62 81 TYR B N 1
ATOM 1758 C CA . TYR B 1 81 ? -12.102 -15.391 -6.109 1 93.62 81 TYR B CA 1
ATOM 1759 C C . TYR B 1 81 ? -12.352 -14.383 -7.227 1 93.62 81 TYR B C 1
ATOM 1761 O O . TYR B 1 81 ? -12.805 -13.266 -6.977 1 93.62 81 TYR B O 1
ATOM 1769 N N . GLY B 1 82 ? -11.977 -14.734 -8.422 1 94.44 82 GLY B N 1
ATOM 1770 C CA . GLY B 1 82 ? -12.344 -13.938 -9.578 1 94.44 82 GLY B CA 1
ATOM 1771 C C . GLY B 1 82 ? -11.219 -13.055 -10.078 1 94.44 82 GLY B C 1
ATOM 1772 O O . GLY B 1 82 ? -11.414 -12.242 -10.984 1 94.44 82 GLY B O 1
ATOM 1773 N N . CYS B 1 83 ? -10.078 -13.156 -9.531 1 94.88 83 CYS B N 1
ATOM 1774 C CA . CYS B 1 83 ? -8.938 -12.375 -10.008 1 94.88 83 CYS B CA 1
ATOM 1775 C C . CYS B 1 83 ? -8.359 -12.977 -11.281 1 94.88 83 CYS B C 1
ATOM 1777 O O . CYS B 1 83 ? -8.312 -14.195 -11.43 1 94.88 83 CYS B O 1
ATOM 1779 N N . GLN B 1 84 ? -7.918 -12.086 -12.172 1 94.88 84 GLN B N 1
ATOM 1780 C CA . GLN B 1 84 ? -7.375 -12.539 -13.445 1 94.88 84 GLN B CA 1
ATOM 1781 C C . GLN B 1 84 ? -5.91 -12.141 -13.594 1 94.88 84 GLN B C 1
ATOM 1783 O O . GLN B 1 84 ? -5.527 -11.016 -13.25 1 94.88 84 GLN B O 1
ATOM 1788 N N . THR B 1 85 ? -5.117 -13.031 -14.07 1 93.06 85 THR B N 1
ATOM 1789 C CA . THR B 1 85 ? -3.721 -12.719 -14.352 1 93.06 85 THR B CA 1
ATOM 1790 C C . THR B 1 85 ? -3.607 -11.734 -15.508 1 93.06 85 THR B C 1
ATOM 1792 O O . THR B 1 85 ? -4.336 -11.844 -16.5 1 93.06 85 THR B O 1
ATOM 1795 N N . GLU B 1 86 ? -2.795 -10.727 -15.203 1 89.38 86 GLU B N 1
ATOM 1796 C CA . GLU B 1 86 ? -2.514 -9.758 -16.266 1 89.38 86 GLU B CA 1
ATOM 1797 C C . GLU B 1 86 ? -1.23 -10.109 -17 1 89.38 86 GLU B C 1
ATOM 1799 O O . GLU B 1 86 ? -0.168 -9.555 -16.719 1 89.38 86 GLU B O 1
ATOM 1804 N N . GLY B 1 87 ? -1.255 -11.047 -17.938 1 81.94 87 GLY B N 1
ATOM 1805 C CA . GLY B 1 87 ? -0.09 -11.531 -18.656 1 81.94 87 GLY B CA 1
ATOM 1806 C C . GLY B 1 87 ? 0.558 -12.734 -18 1 81.94 87 GLY B C 1
ATOM 1807 O O . GLY B 1 87 ? 0.104 -13.195 -16.953 1 81.94 87 GLY B O 1
ATOM 1808 N N . PRO B 1 88 ? 1.604 -13.219 -18.656 1 80.94 88 PRO B N 1
ATOM 1809 C CA . PRO B 1 88 ? 2.289 -14.391 -18.094 1 80.94 88 PRO B CA 1
ATOM 1810 C C . PRO B 1 88 ? 3.092 -14.062 -16.844 1 80.94 88 PRO B C 1
ATOM 1812 O O . PRO B 1 88 ? 3.516 -12.922 -16.656 1 80.94 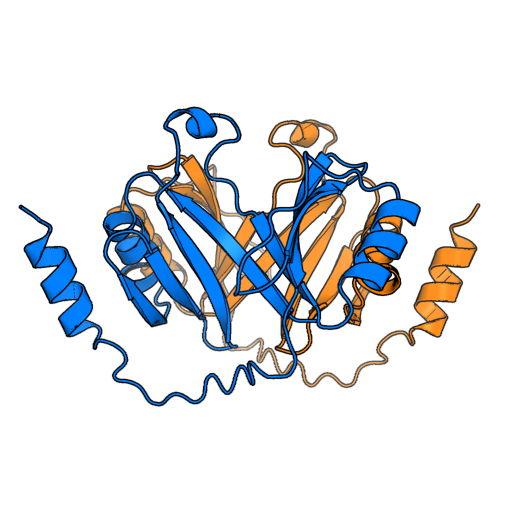88 PRO B O 1
ATOM 1815 N N . SER B 1 89 ? 3.156 -15.07 -15.984 1 83.75 89 SER B N 1
ATOM 1816 C CA . SER B 1 89 ? 4.047 -14.922 -14.836 1 83.75 89 SER B CA 1
ATOM 1817 C C . SER B 1 89 ? 5.496 -14.766 -15.273 1 83.75 89 SER B C 1
ATOM 1819 O O . SER B 1 89 ? 5.934 -15.414 -16.234 1 83.75 89 SER B O 1
ATOM 1821 N N . VAL B 1 90 ? 6.164 -13.922 -14.594 1 80.81 90 VAL B N 1
ATOM 1822 C CA . VAL B 1 90 ? 7.59 -13.727 -14.852 1 80.81 90 VAL B CA 1
ATOM 1823 C C . VAL B 1 90 ? 8.406 -14.594 -13.898 1 80.81 90 VAL B C 1
ATOM 1825 O O . VAL B 1 90 ? 8.203 -14.562 -12.68 1 80.81 90 VAL B O 1
ATOM 1828 N N . GLU B 1 91 ? 9.25 -15.422 -14.484 1 84.81 91 GLU B N 1
ATOM 1829 C CA . GLU B 1 91 ? 10.086 -16.297 -13.672 1 84.81 91 GLU B CA 1
ATOM 1830 C C . GLU B 1 91 ? 11.516 -15.781 -13.594 1 84.81 91 GLU B C 1
ATOM 1832 O O . GLU B 1 91 ? 12.07 -15.32 -14.594 1 84.81 91 GLU B O 1
ATOM 1837 N N . SER B 1 92 ? 11.938 -15.648 -12.328 1 79.31 92 SER B N 1
ATOM 1838 C CA . SER B 1 92 ? 13.336 -15.297 -12.094 1 79.31 92 SER B CA 1
ATOM 1839 C C . SER B 1 92 ? 13.945 -16.156 -11 1 79.31 92 SER B C 1
ATOM 1841 O O . SER B 1 92 ? 13.258 -16.984 -10.391 1 79.31 92 SER B O 1
ATOM 1843 N N . ASP B 1 93 ? 15.219 -15.961 -10.797 1 80.94 93 ASP B N 1
ATOM 1844 C CA . ASP B 1 93 ? 15.898 -16.688 -9.734 1 80.94 93 ASP B CA 1
ATOM 1845 C C . ASP B 1 93 ? 15.32 -16.328 -8.367 1 80.94 93 ASP B C 1
ATOM 1847 O O . ASP B 1 93 ? 15.344 -17.141 -7.441 1 80.94 93 ASP B O 1
ATOM 1851 N N . ALA B 1 94 ? 14.797 -15.18 -8.312 1 79.25 94 ALA B N 1
ATOM 1852 C CA . ALA B 1 94 ? 14.234 -14.703 -7.047 1 79.25 94 ALA B CA 1
ATOM 1853 C C . ALA B 1 94 ? 12.828 -15.258 -6.828 1 79.25 94 ALA B C 1
ATOM 1855 O O . ALA B 1 94 ? 12.258 -15.102 -5.742 1 79.25 94 ALA B O 1
ATOM 1856 N N . GLY B 1 95 ? 12.359 -16 -7.855 1 88.88 95 GLY B N 1
ATOM 1857 C CA . GLY B 1 95 ? 11.031 -16.578 -7.742 1 88.88 95 GLY B CA 1
ATOM 1858 C C . GLY B 1 95 ? 10.07 -16.078 -8.812 1 88.88 95 GLY B C 1
ATOM 1859 O O . GLY B 1 95 ? 10.391 -15.148 -9.555 1 88.88 95 GLY B O 1
ATOM 1860 N N . LYS B 1 96 ? 8.938 -16.625 -8.883 1 92.5 96 LYS B N 1
ATOM 1861 C CA . LYS B 1 96 ? 7.898 -16.266 -9.852 1 92.5 96 LYS B CA 1
ATOM 1862 C C . LYS B 1 96 ? 7.125 -15.031 -9.398 1 92.5 96 LYS B C 1
ATOM 1864 O O . LYS B 1 96 ? 6.922 -14.82 -8.203 1 92.5 96 LYS B O 1
ATOM 1869 N N . VAL B 1 97 ? 6.715 -14.25 -10.352 1 91.06 97 VAL B N 1
ATOM 1870 C CA . VAL B 1 97 ? 5.836 -13.117 -10.086 1 91.06 97 VAL B CA 1
ATOM 1871 C C . VAL B 1 97 ? 4.66 -13.141 -11.062 1 91.06 97 VAL B C 1
ATOM 1873 O O . VAL B 1 97 ? 4.848 -13.328 -12.266 1 91.06 97 VAL B O 1
ATOM 1876 N N . SER B 1 98 ? 3.504 -12.992 -10.555 1 93.56 98 SER B N 1
ATOM 1877 C CA . SER B 1 98 ? 2.303 -12.828 -11.367 1 93.56 98 SER B CA 1
ATOM 1878 C C . SER B 1 98 ? 1.584 -11.523 -11.031 1 93.56 98 SER B C 1
ATOM 1880 O O . SER B 1 98 ? 1.383 -11.203 -9.852 1 93.56 98 SER B O 1
ATOM 1882 N N . TYR B 1 99 ? 1.266 -10.812 -12.008 1 92.06 99 TYR B N 1
ATOM 1883 C CA . TYR B 1 99 ? 0.414 -9.641 -11.844 1 92.06 99 TYR B CA 1
ATOM 1884 C C . TYR B 1 99 ? -1.045 -9.984 -12.117 1 92.06 99 TYR B C 1
ATOM 1886 O O . TYR B 1 99 ? -1.357 -10.656 -13.102 1 92.06 99 TYR B O 1
ATOM 1894 N N . LEU B 1 100 ? -1.888 -9.523 -11.172 1 92.81 100 LEU B N 1
ATOM 1895 C CA . LEU B 1 100 ? -3.303 -9.875 -11.25 1 92.81 100 LEU B CA 1
ATOM 1896 C C . LEU B 1 100 ? -4.18 -8.641 -11.109 1 92.81 100 LEU B C 1
ATOM 1898 O O . LEU B 1 100 ? -3.725 -7.602 -10.617 1 92.81 100 LEU B O 1
ATOM 1902 N N . LYS B 1 101 ? -5.355 -8.789 -11.539 1 91.19 101 LYS B N 1
ATOM 1903 C CA . LYS B 1 101 ? -6.406 -7.789 -11.367 1 91.19 101 LYS B CA 1
ATOM 1904 C C . LYS B 1 101 ? -7.625 -8.383 -10.68 1 91.19 101 LYS B C 1
ATOM 1906 O O . LYS B 1 101 ? -8.094 -9.461 -11.047 1 91.19 101 LYS B O 1
ATOM 1911 N N . SER B 1 102 ? -8.086 -7.754 -9.633 1 90 102 SER B N 1
ATOM 1912 C CA . SER B 1 102 ? -9.289 -8.195 -8.93 1 90 102 SER B CA 1
ATOM 1913 C C . SER B 1 102 ? -10.547 -7.883 -9.734 1 90 102 SER B C 1
ATOM 1915 O O . SER B 1 102 ? -10.5 -7.113 -10.695 1 90 102 SER B O 1
ATOM 1917 N N . PRO B 1 103 ? -11.656 -8.477 -9.344 1 86.69 103 PRO B N 1
ATOM 1918 C CA . PRO B 1 103 ? -12.922 -8.172 -10.023 1 86.69 103 PRO B CA 1
ATOM 1919 C C . PRO B 1 103 ? -13.289 -6.691 -9.938 1 86.69 103 PRO B C 1
ATOM 1921 O O . PRO B 1 103 ? -13.969 -6.168 -10.82 1 86.69 103 PRO B O 1
ATOM 1924 N N . GLU B 1 104 ? -12.797 -6.027 -8.93 1 81.44 104 GLU B N 1
ATOM 1925 C CA . GLU B 1 104 ? -13.094 -4.609 -8.734 1 81.44 104 GLU B CA 1
ATOM 1926 C C . GLU B 1 104 ? -12.102 -3.727 -9.477 1 81.44 104 GLU B C 1
ATOM 1928 O O . GLU B 1 104 ? -12.234 -2.5 -9.477 1 81.44 104 GLU B O 1
ATOM 1933 N N . GLY B 1 105 ? -11.125 -4.309 -10 1 83.19 105 GLY B N 1
ATOM 1934 C CA . GLY B 1 105 ? -10.227 -3.547 -10.852 1 83.19 105 GLY B CA 1
ATOM 1935 C C . GLY B 1 105 ? -8.914 -3.199 -10.172 1 83.19 105 GLY B C 1
ATOM 1936 O O . GLY B 1 105 ? -8.094 -2.461 -10.727 1 83.19 105 GLY B O 1
ATOM 1937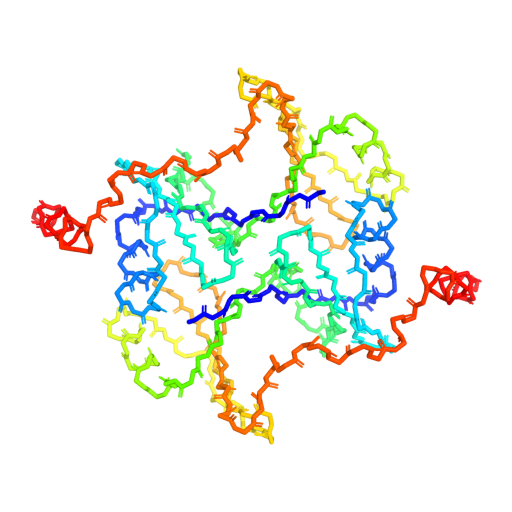 N N . LEU B 1 106 ? -8.688 -3.727 -9.031 1 85.62 106 LEU B N 1
ATOM 1938 C CA . LEU B 1 106 ? -7.434 -3.473 -8.336 1 85.62 106 LEU B CA 1
ATOM 1939 C C . LEU B 1 106 ? -6.332 -4.402 -8.836 1 85.62 106 LEU B C 1
ATOM 1941 O O . LEU B 1 106 ? -6.5 -5.621 -8.844 1 85.62 106 LEU B O 1
ATOM 1945 N N . SER B 1 107 ? -5.262 -3.756 -9.289 1 89 107 SER B N 1
ATOM 1946 C CA . SER B 1 107 ? -4.098 -4.543 -9.688 1 89 107 SER B CA 1
ATOM 1947 C C . SER B 1 107 ? -3.188 -4.824 -8.492 1 89 107 SER B C 1
ATOM 1949 O O . SER B 1 107 ? -2.953 -3.945 -7.664 1 89 107 SER B O 1
ATOM 1951 N N . PHE B 1 108 ? -2.717 -6.062 -8.461 1 92.88 108 PHE B N 1
ATOM 1952 C CA . PHE B 1 108 ? -1.757 -6.445 -7.434 1 92.88 108 PHE B CA 1
ATOM 1953 C C . PHE B 1 108 ? -0.819 -7.531 -7.945 1 92.88 108 PHE B C 1
ATOM 1955 O O . PHE B 1 108 ? -1.014 -8.062 -9.047 1 92.88 108 PHE B O 1
ATOM 1962 N N . ALA B 1 109 ? 0.23 -7.793 -7.195 1 94.38 109 ALA B N 1
ATOM 1963 C CA . ALA B 1 109 ? 1.22 -8.789 -7.59 1 94.38 109 ALA B CA 1
ATOM 1964 C C . ALA B 1 109 ? 1.312 -9.906 -6.555 1 94.38 109 ALA B C 1
ATOM 1966 O O . ALA B 1 109 ? 1.147 -9.664 -5.355 1 94.38 109 ALA B O 1
ATOM 1967 N N . LEU B 1 110 ? 1.52 -11.117 -7.043 1 96.38 110 LEU B N 1
ATOM 1968 C CA . LEU B 1 110 ? 1.895 -12.266 -6.219 1 96.38 110 LEU B CA 1
ATOM 1969 C C . LEU B 1 110 ? 3.322 -12.703 -6.52 1 96.38 110 LEU B C 1
ATOM 1971 O O . LEU B 1 110 ? 3.678 -12.922 -7.68 1 96.38 110 LEU B O 1
ATOM 1975 N N . LYS B 1 111 ? 4.129 -12.742 -5.504 1 95.56 111 LYS B N 1
ATOM 1976 C CA . LYS B 1 111 ? 5.527 -13.125 -5.672 1 95.56 111 LYS B CA 1
ATOM 1977 C C . LYS B 1 111 ? 5.855 -14.375 -4.855 1 95.56 111 LYS B C 1
ATOM 1979 O O . LYS B 1 111 ? 5.492 -14.469 -3.68 1 95.56 111 LYS B O 1
ATOM 1984 N N . GLU B 1 112 ? 6.613 -15.25 -5.508 1 95.69 112 GLU B N 1
ATOM 1985 C CA . GLU B 1 112 ? 7.086 -16.469 -4.84 1 95.69 112 GLU B CA 1
ATOM 1986 C C . GLU B 1 112 ? 8.305 -16.172 -3.969 1 95.69 112 GLU B C 1
ATOM 1988 O O . GLU B 1 112 ? 9.211 -15.453 -4.387 1 95.69 112 GLU B O 1
ATOM 1993 N N . VAL B 1 113 ? 8.234 -16.625 -2.738 1 90.88 113 VAL B N 1
ATOM 1994 C CA . VAL B 1 113 ? 9.406 -16.594 -1.872 1 90.88 113 VAL B CA 1
ATOM 1995 C C . VAL B 1 113 ? 9.898 -18.016 -1.614 1 90.88 113 VAL B C 1
ATOM 1997 O O . VAL B 1 113 ? 9.117 -18.891 -1.196 1 90.88 113 VAL B O 1
ATOM 2000 N N . LYS B 1 114 ? 11.172 -18.281 -1.982 1 80.25 114 LYS B N 1
ATOM 2001 C CA . LYS B 1 114 ? 11.734 -19.609 -1.835 1 80.25 114 LYS B CA 1
ATOM 2002 C C . LYS B 1 114 ? 12.344 -19.812 -0.45 1 80.25 114 LYS B C 1
ATOM 2004 O O . LYS B 1 114 ? 12.781 -18.844 0.182 1 80.25 114 LYS B O 1
ATOM 2009 N N . GLU B 1 115 ? 12.023 -20.906 0.291 1 66.31 115 GLU B N 1
ATOM 2010 C CA . GLU B 1 115 ? 12.531 -21.281 1.609 1 66.31 115 GLU B CA 1
ATOM 2011 C C . GLU B 1 115 ? 14.016 -20.938 1.747 1 66.31 115 GLU B C 1
ATOM 2013 O O . GLU B 1 115 ? 14.469 -20.547 2.822 1 66.31 115 GLU B O 1
ATOM 2018 N N . THR B 1 116 ? 14.805 -21.203 0.777 1 55.34 116 THR B N 1
ATOM 2019 C CA . THR B 1 116 ? 16.219 -20.953 1.015 1 55.34 116 THR B CA 1
ATOM 2020 C C . THR B 1 116 ? 16.469 -19.484 1.319 1 55.34 116 THR B C 1
ATOM 2022 O O . THR B 1 116 ? 17.547 -19.109 1.806 1 55.34 116 THR B O 1
AT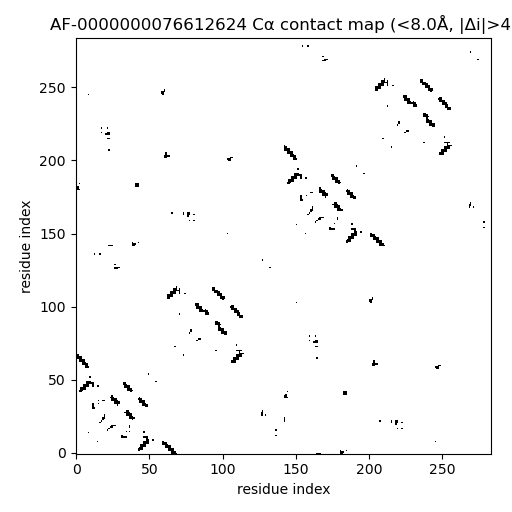OM 2025 N N . GLU B 1 117 ? 15.742 -18.688 0.827 1 48.31 117 GLU B N 1
ATOM 2026 C CA . GLU B 1 117 ? 15.922 -17.25 1.061 1 48.31 117 GLU B CA 1
ATOM 2027 C C . GLU B 1 117 ? 15.367 -16.844 2.42 1 48.31 117 GLU B C 1
ATOM 2029 O O . GLU B 1 117 ? 14.156 -16.844 2.629 1 48.31 117 GLU B O 1
ATOM 2034 N N . ASN B 1 118 ? 15.875 -17.422 3.418 1 42 118 ASN B N 1
ATOM 2035 C CA . ASN B 1 118 ? 15.617 -16.875 4.742 1 42 118 ASN B CA 1
ATOM 2036 C C . ASN B 1 118 ? 15.633 -15.344 4.727 1 42 118 ASN B C 1
ATOM 2038 O O . ASN B 1 118 ? 16.656 -14.734 4.395 1 42 118 ASN B O 1
ATOM 2042 N N . HIS B 1 119 ? 14.766 -14.727 4.324 1 41.38 119 HIS B N 1
ATOM 2043 C CA . HIS B 1 119 ? 14.766 -13.289 4.555 1 41.38 119 HIS B CA 1
ATOM 2044 C C . HIS B 1 119 ? 15.289 -12.953 5.949 1 41.38 119 HIS B C 1
ATOM 2046 O O . HIS B 1 119 ? 14.523 -12.906 6.91 1 41.38 119 HIS B O 1
ATOM 2052 N N . SER B 1 120 ? 16.172 -13.688 6.488 1 35.69 120 SER B N 1
ATOM 2053 C CA . SER B 1 120 ? 16.859 -13.039 7.609 1 35.69 120 SER B CA 1
ATOM 2054 C C . SER B 1 120 ? 17.219 -11.602 7.281 1 35.69 120 SER B C 1
ATOM 2056 O O . SER B 1 120 ? 18.078 -11.352 6.422 1 35.69 120 SER B O 1
ATOM 2058 N N . SER B 1 121 ? 16.312 -10.812 7.031 1 38.31 121 SER B N 1
ATOM 2059 C CA . SER B 1 121 ? 16.594 -9.383 6.984 1 38.31 121 SER B CA 1
ATOM 2060 C C . SER B 1 121 ? 17.656 -9 8.008 1 38.31 121 SER B C 1
ATOM 2062 O O . SER B 1 121 ? 17.844 -7.816 8.305 1 38.31 121 SER B O 1
ATOM 2064 N N . THR B 1 122 ? 18.125 -9.938 8.883 1 34.25 122 THR B N 1
ATOM 2065 C CA . THR B 1 122 ? 19.125 -9.312 9.734 1 34.25 122 THR B CA 1
ATOM 2066 C C . THR B 1 122 ? 20.328 -8.875 8.906 1 34.25 122 THR B C 1
ATOM 2068 O O . THR B 1 122 ? 21.469 -8.961 9.367 1 34.25 122 THR B O 1
ATOM 2071 N N . GLN B 1 123 ? 20.359 -9.055 7.68 1 32.34 123 GLN B N 1
ATOM 2072 C CA . GLN B 1 123 ? 21.656 -8.586 7.227 1 32.34 123 GLN B CA 1
ATOM 2073 C C . GLN B 1 123 ? 21.938 -7.168 7.715 1 32.34 123 GLN B C 1
ATOM 2075 O O . GLN B 1 123 ? 21.156 -6.25 7.445 1 32.34 123 GLN B O 1
ATOM 2080 N N . GLU B 1 124 ? 22.594 -7 8.844 1 32.78 124 GLU B N 1
ATOM 2081 C CA . GLU B 1 124 ? 23.344 -5.832 9.297 1 32.78 124 GLU B CA 1
ATOM 2082 C C . GLU B 1 124 ? 24.016 -5.113 8.125 1 32.78 124 GLU B C 1
ATOM 2084 O O . GLU B 1 124 ? 25.047 -4.473 8.297 1 32.78 124 GLU B O 1
ATOM 2089 N N . GLU B 1 125 ? 23.875 -5.574 6.91 1 33.22 125 GLU B N 1
ATOM 2090 C CA . GLU B 1 125 ? 24.75 -4.824 6.016 1 33.22 125 GLU B CA 1
ATOM 2091 C C . GLU B 1 125 ? 24.516 -3.32 6.152 1 33.22 125 GLU B C 1
ATOM 2093 O O . GLU B 1 125 ? 23.422 -2.887 6.527 1 33.22 125 GLU B O 1
ATOM 2098 N N . ASP B 1 126 ? 25.562 -2.562 5.902 1 33.62 126 ASP B N 1
ATOM 2099 C CA . ASP B 1 126 ? 25.875 -1.136 5.961 1 33.62 126 ASP B CA 1
ATOM 2100 C C . ASP B 1 126 ? 24.75 -0.307 5.348 1 33.62 126 ASP B C 1
ATOM 2102 O O . ASP B 1 126 ? 24.484 -0.398 4.145 1 33.62 126 ASP B O 1
ATOM 2106 N N . HIS B 1 127 ? 23.688 -0.287 6.086 1 36.62 127 HIS B N 1
ATOM 2107 C CA . HIS B 1 127 ? 22.672 0.714 5.797 1 36.62 127 HIS B CA 1
ATOM 2108 C C . HIS B 1 127 ? 23.297 2.014 5.301 1 36.62 127 HIS B C 1
ATOM 2110 O O . HIS B 1 127 ? 24.172 2.578 5.965 1 36.62 127 HIS B O 1
ATOM 2116 N N . PRO B 1 128 ? 23.359 2.092 4.062 1 35.19 128 PRO B N 1
ATOM 2117 C CA . PRO B 1 128 ? 23.953 3.406 3.818 1 35.19 128 PRO B CA 1
ATOM 2118 C C . PRO B 1 128 ? 23.391 4.492 4.727 1 35.19 128 PRO B C 1
ATOM 2120 O O . PRO B 1 128 ? 22.172 4.578 4.914 1 35.19 128 PRO B O 1
ATOM 2123 N N . ALA B 1 129 ? 24.219 4.922 5.734 1 36.22 129 ALA B N 1
ATOM 2124 C CA . ALA B 1 129 ? 23.922 6.027 6.637 1 36.22 129 ALA B CA 1
ATOM 2125 C C . ALA B 1 129 ? 23.156 7.137 5.91 1 36.22 129 ALA B C 1
ATOM 2127 O O . ALA B 1 129 ? 23.344 7.34 4.711 1 36.22 129 ALA B O 1
ATOM 2128 N N . ALA B 1 130 ? 22.078 7.648 6.617 1 40.66 130 ALA B N 1
ATOM 2129 C CA . ALA B 1 130 ? 21.391 8.891 6.246 1 40.66 130 ALA B CA 1
ATOM 2130 C C . ALA B 1 130 ? 22.359 9.852 5.555 1 40.66 130 ALA B C 1
ATOM 2132 O O . ALA B 1 130 ? 21.969 10.523 4.59 1 40.66 130 ALA B O 1
ATOM 2133 N N . GLU B 1 131 ? 23.438 9.812 6.078 1 42.97 131 GLU B N 1
ATOM 2134 C CA . GLU B 1 131 ? 24.453 10.711 5.543 1 42.97 131 GLU B CA 1
ATOM 2135 C C . GLU B 1 131 ? 24.844 10.328 4.117 1 42.97 131 GLU B C 1
ATOM 2137 O O . GLU B 1 131 ? 25.047 11.195 3.27 1 42.97 131 GLU B O 1
ATOM 2142 N N . GLU B 1 132 ? 24.969 9.125 3.932 1 43.19 132 GLU B N 1
ATOM 2143 C CA . GLU B 1 132 ? 25.359 8.711 2.584 1 43.19 132 GLU B CA 1
ATOM 2144 C C . GLU B 1 132 ? 24.219 8.938 1.593 1 43.19 132 GLU B C 1
ATOM 2146 O O . GLU B 1 132 ? 24.453 9.352 0.453 1 43.19 132 GLU B O 1
ATOM 2151 N N . ILE B 1 133 ? 23.078 8.773 2.078 1 42.91 133 ILE B N 1
ATOM 2152 C CA . ILE B 1 133 ? 21.922 9.086 1.246 1 42.91 133 ILE B CA 1
ATOM 2153 C C . ILE B 1 133 ? 21.891 10.578 0.934 1 42.91 133 ILE B C 1
ATOM 2155 O O . ILE B 1 133 ? 21.656 10.977 -0.209 1 42.91 133 ILE B O 1
ATOM 2159 N N . LYS B 1 134 ? 22.031 11.305 1.979 1 44.59 134 LYS B N 1
ATOM 2160 C CA . LYS B 1 134 ? 22.141 12.742 1.761 1 44.59 134 LYS B CA 1
ATOM 2161 C C . LYS B 1 134 ? 23.234 13.062 0.746 1 44.59 134 LYS B C 1
ATOM 2163 O O . LYS B 1 134 ? 23.062 13.93 -0.118 1 44.59 134 LYS B O 1
ATOM 2168 N N . LYS B 1 135 ? 24.422 12.43 1.009 1 45.59 135 LYS B N 1
ATOM 2169 C CA . LYS B 1 135 ? 25.531 12.688 0.088 1 45.59 135 LYS B CA 1
ATOM 2170 C C . LYS B 1 135 ? 25.141 12.336 -1.346 1 45.59 135 LYS B C 1
ATOM 2172 O O . LYS B 1 135 ? 25.484 13.055 -2.283 1 45.59 135 LYS B O 1
ATOM 2177 N N . PHE B 1 136 ? 24.516 11.336 -1.339 1 39.81 136 PHE B N 1
ATOM 2178 C CA . PHE B 1 136 ? 24.125 10.898 -2.678 1 39.81 136 PHE B CA 1
ATOM 2179 C C . PHE B 1 136 ? 23.062 11.82 -3.268 1 39.81 136 PHE B C 1
ATOM 2181 O O . PHE B 1 136 ? 23.141 12.18 -4.441 1 39.81 136 PHE B O 1
ATOM 2188 N N . ILE B 1 137 ? 22.078 12.172 -2.521 1 42.94 137 ILE B N 1
ATOM 2189 C CA . ILE B 1 137 ? 21.078 13.117 -2.992 1 42.94 137 ILE B CA 1
ATOM 2190 C C . ILE B 1 137 ? 21.7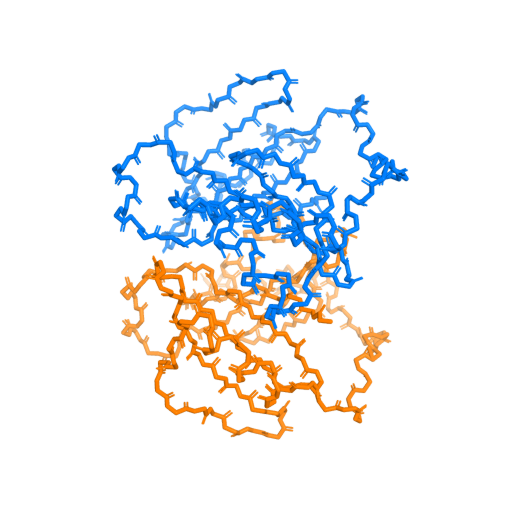5 14.453 -3.332 1 42.94 137 ILE B C 1
ATOM 2192 O O . ILE B 1 137 ? 21.406 15.086 -4.336 1 42.94 137 ILE B O 1
ATOM 2196 N N . ARG B 1 138 ? 22.531 14.844 -2.486 1 40.31 138 ARG B N 1
ATOM 2197 C CA . ARG B 1 138 ? 23.281 16.062 -2.768 1 40.31 138 ARG B CA 1
ATOM 2198 C C . ARG B 1 138 ? 24.078 15.938 -4.059 1 40.31 138 ARG B C 1
ATOM 2200 O O . ARG B 1 138 ? 24.219 16.906 -4.809 1 40.31 138 ARG B O 1
ATOM 2207 N N . LYS B 1 139 ? 24.672 14.828 -4.18 1 38.47 139 LYS B N 1
ATOM 2208 C CA . LYS B 1 139 ? 25.453 14.656 -5.406 1 38.47 139 LYS B CA 1
ATOM 2209 C C . LYS B 1 139 ? 24.547 14.672 -6.633 1 38.47 139 LYS B C 1
ATOM 2211 O O . LYS B 1 139 ? 24.969 15.039 -7.727 1 38.47 139 LYS B O 1
ATOM 2216 N N . LEU B 1 140 ? 23.438 14.227 -6.465 1 32.19 140 LEU B N 1
ATOM 2217 C CA . LEU B 1 140 ? 22.516 14.273 -7.594 1 32.19 140 LEU B CA 1
ATOM 2218 C C . LEU B 1 140 ? 21.938 15.68 -7.773 1 32.19 140 LEU B C 1
ATOM 2220 O O . LEU B 1 140 ? 21.297 15.969 -8.781 1 32.19 140 LEU B O 1
ATOM 2224 N N . LYS B 1 141 ? 21.844 16.469 -6.781 1 35.28 141 LYS B N 1
ATOM 2225 C CA . LYS B 1 141 ? 21.656 17.891 -7.074 1 35.28 141 LYS B CA 1
ATOM 2226 C C . LYS B 1 141 ? 22.703 18.406 -8.062 1 35.28 141 LYS B C 1
ATOM 2228 O O . LYS B 1 141 ? 23.859 18.625 -7.688 1 35.28 141 LYS B O 1
ATOM 2233 N N . LEU B 1 142 ? 22.781 17.688 -9.203 1 28.38 142 LEU B N 1
ATOM 2234 C CA . LEU B 1 142 ? 23.391 18.375 -10.336 1 28.38 142 LEU B CA 1
ATOM 2235 C C . LEU B 1 142 ? 22.703 19.719 -10.586 1 28.38 142 LEU B C 1
ATOM 2237 O O . LEU B 1 142 ? 21.484 19.828 -10.508 1 28.38 142 LEU B O 1
#

Organism: NCBI:txid5963

InterPro domains:
  IPR029068 Glyoxalase/Bleomycin resistance protein/Dihydroxybiphenyl dioxygenase [G3DSA:3.10.180.10] (3-128)
  IPR029068 Glyoxalase/Bleomycin resistance protein/Dihydroxybiphenyl dioxygenase [SSF54593] (3-110)

Nearest PDB structures (foldseek):
  3rhe-assembly1_A  TM=8.099E-01  e=2.186E-08  Legionella pneumophila subsp. pneumophila str. Philadelphia 1
  3r6a-assembly1_B  TM=6.194E-01  e=4.356E-05  Methanosarcina mazei Go1
  5umw-assembly2_B  TM=4.188E-01  e=3.840E-06  Streptomyces sp. CB03234
  8aid-assembly2_D  TM=5.920E-01  e=6.329E-05  Pseudomonas aeruginosa PAO1
  2kjz-assembly1_B  TM=4.390E-01  e=2.196E-05  Agrobacterium fabrum str. C58

Sequence (284 aa):
MFVRILLFTPNVMKSLGLYTEALGLRCVNLSENYAEVQDTNGTTIIISKAPSLAYTYTGFNPILMFQSKNFEEVLDRVQKYGCQTEGPSVESDAGKVSYLKSPEGLSFALKEVKETENHSSTQEEDHPAAEEIKKFIRKLKLMFVRILLFTPNVMKSLGLYTEALGLRCVNLSENYAEVQDTNGTTIIISKAPSLAYTYTGFNPILMFQSKNFEEVLDRVQKYGCQTEGPSVESDAGKVSYLKSPEGLSFALKEVKETENHSSTQEEDHPAAEEIKKFIRKLKL

pLDDT: mean 78.91, std 22.17, range [28.38, 97.38]

Foldseek 3Di:
DDKAKEWEDQAQLVVVCCCCVVVNWAWQDDDRFWTWTADPVGHIYIYGYDDDPPVCPVHRDIAIEAEDQPQVVVVVVQVVQPKAWDDDWDQDPQFIKTWIAHPVGHIHMYGYHHVVPPCPVPPPPPRPPPVNSVVVSVVVVD/DDKAKEWEDQAQLVVVCCCCVVVNWAWQDDDRFWTWTADPVGHIYIYGYDPDPPVCPVHRDIAIEAEDQPQVVVVVVQVVQPKDWDDDWDQDPQFIKTWIAHPVGHIHMYGYHHVVPPCPVPPPPPRPPPVNSVVVSVVVVD

Solvent-accessible surface area (backbone atoms only — not comparable to full-atom values): 15070 Å² total; per-residue (Å²): 80,44,67,37,35,39,31,48,31,94,48,36,65,63,52,46,44,46,45,30,73,28,58,58,30,44,57,69,44,77,57,86,54,32,35,31,32,26,36,78,66,61,40,39,38,36,35,28,45,50,90,56,83,68,58,61,65,83,43,41,53,50,30,48,31,39,37,27,77,55,40,70,62,35,53,52,40,36,38,75,69,51,30,41,69,63,64,78,64,47,77,50,95,75,33,42,35,36,38,31,28,39,78,77,61,32,58,32,34,43,31,30,43,56,80,86,60,62,77,61,71,70,63,77,63,80,46,66,46,71,62,50,48,48,49,48,51,51,61,63,61,112,82,42,67,36,34,39,31,50,33,94,48,36,66,63,53,47,44,44,44,30,74,27,59,59,32,45,64,70,44,78,56,87,54,31,34,30,34,26,34,78,66,60,41,38,39,37,36,28,44,50,88,54,86,69,60,60,66,83,43,40,52,50,30,49,32,38,37,26,77,54,41,69,61,35,52,51,39,36,39,74,68,52,30,41,69,63,65,78,63,46,77,50,95,74,32,42,33,34,37,30,30,39,78,77,60,31,58,33,33,42,31,30,42,55,80,88,60,61,77,60,72,68,65,77,63,81,46,66,46,71,62,51,49,47,51,47,52,53,60,61,63,112

Secondary structure (DSSP, 8-state):
-EEEEEEEES-HHHHHHIIIIIT-PEEEEEETTEEEEE-TT--EEEEEE-SSGGGGSS-S--EEEEEESSHHHHHHHHHHTT-EE-SPPEEETTEEEEEEE-TTS-EEEEEE--TT-------------HHHHHHHHHHH--/-EEEEEEEES-HHHHHHIIIIIT-PEEEEEETTEEEEE-TT--EEEEEE-SSGGGGSS-S--EEEEEESSHHHHHHHHHHTT-EE-SPPEEETTEEEEEEE-TTS-EEEEEE--TT-------------HHHHHHHHHHH--

Radius of gyration: 18.93 Å; Cα contacts (8 Å, |Δi|>4): 538; chains: 2; bounding box: 54×44×45 Å